Protein AF-A0A316D9F1-F1 (afdb_monomer_lite)

pLDDT: mean 82.62, std 16.18, range [33.25, 96.62]

Organism: NCBI:txid378543

Structure (mmCIF, N/CA/C/O backbone):
data_AF-A0A316D9F1-F1
#
_entry.id   AF-A0A316D9F1-F1
#
loop_
_atom_site.group_PDB
_atom_site.id
_atom_site.type_symbol
_atom_site.label_atom_id
_atom_site.label_alt_id
_atom_site.label_comp_id
_atom_site.label_asym_id
_atom_site.label_entity_id
_atom_site.label_seq_id
_atom_site.pdbx_PDB_ins_code
_atom_site.Cartn_x
_atom_site.Cartn_y
_atom_site.Cartn_z
_atom_site.occupancy
_atom_site.B_iso_or_equiv
_atom_site.auth_seq_id
_atom_site.auth_comp_id
_atom_site.auth_asym_id
_atom_site.auth_atom_id
_atom_site.pdbx_PDB_model_num
ATOM 1 N N . MET A 1 1 ? -30.363 26.314 2.195 1.00 33.25 1 MET A N 1
ATOM 2 C CA . MET A 1 1 ? -31.167 25.777 1.078 1.00 33.25 1 MET A CA 1
ATOM 3 C C . MET A 1 1 ? -31.564 24.359 1.455 1.00 33.25 1 MET A C 1
ATOM 5 O O . MET A 1 1 ? -30.680 23.530 1.628 1.00 33.25 1 MET A O 1
ATOM 9 N N . SER A 1 2 ? -32.847 24.135 1.746 1.00 38.06 2 SER A N 1
ATOM 10 C CA . SER A 1 2 ? -33.376 22.864 2.254 1.00 38.06 2 SER A CA 1
ATOM 11 C C . SER A 1 2 ? -33.454 21.827 1.139 1.00 38.06 2 SER A C 1
ATOM 13 O O . SER A 1 2 ? -34.048 22.093 0.094 1.00 38.06 2 SER A O 1
ATOM 15 N N . ALA A 1 3 ? -32.879 20.648 1.371 1.00 39.47 3 ALA A N 1
ATOM 16 C CA . ALA A 1 3 ? -33.105 19.485 0.527 1.00 39.47 3 ALA A CA 1
ATOM 17 C C . ALA A 1 3 ? -34.601 19.133 0.536 1.00 39.47 3 ALA A C 1
ATOM 19 O O . ALA A 1 3 ? -35.246 19.156 1.584 1.00 39.47 3 ALA A O 1
ATOM 20 N N . HIS A 1 4 ? -35.143 18.859 -0.647 1.00 42.28 4 HIS A N 1
ATOM 21 C CA . HIS A 1 4 ? -36.538 18.514 -0.883 1.00 42.28 4 HIS A CA 1
ATOM 22 C C . HIS A 1 4 ? -37.028 17.410 0.066 1.00 42.28 4 HIS A C 1
ATOM 24 O O . HIS A 1 4 ? -36.540 16.281 0.023 1.00 42.28 4 HIS A O 1
ATOM 30 N N . HIS A 1 5 ? -38.024 17.732 0.894 1.00 47.47 5 HIS A N 1
ATOM 31 C CA . HIS A 1 5 ? -38.844 16.732 1.565 1.00 47.47 5 HIS A CA 1
ATOM 32 C C . HIS A 1 5 ? -39.641 15.975 0.497 1.00 47.47 5 HIS A C 1
ATOM 34 O O . HIS A 1 5 ? -40.397 16.578 -0.266 1.00 47.47 5 HIS A O 1
ATOM 40 N N . ALA A 1 6 ? -39.430 14.662 0.401 1.00 45.97 6 ALA A N 1
ATOM 41 C CA . ALA A 1 6 ? -40.270 13.799 -0.419 1.00 45.97 6 ALA A CA 1
ATOM 42 C C . ALA A 1 6 ? -41.701 13.776 0.165 1.00 45.97 6 ALA A C 1
ATOM 44 O O . ALA A 1 6 ? -41.839 13.772 1.387 1.00 45.97 6 ALA A O 1
ATOM 45 N N . PRO A 1 7 ? -42.752 13.785 -0.672 1.00 45.56 7 PRO A N 1
ATOM 46 C CA . PRO A 1 7 ? -44.135 13.926 -0.219 1.00 45.56 7 PRO A CA 1
ATOM 47 C C . PRO A 1 7 ? -44.663 12.700 0.555 1.00 45.56 7 PRO A C 1
ATOM 49 O O . PRO A 1 7 ? -44.390 11.554 0.195 1.00 45.56 7 PRO A O 1
ATOM 52 N N . ASP A 1 8 ? -45.480 12.976 1.578 1.00 51.38 8 ASP A N 1
ATOM 53 C CA . ASP A 1 8 ? -45.931 12.089 2.675 1.00 51.38 8 ASP A CA 1
ATOM 54 C C . ASP A 1 8 ? -46.753 10.840 2.285 1.00 51.38 8 ASP A C 1
ATOM 56 O O . ASP A 1 8 ? -47.161 10.063 3.147 1.00 51.38 8 ASP A O 1
ATOM 60 N N . TRP A 1 9 ? -47.029 10.617 1.000 1.00 54.62 9 TRP A N 1
ATOM 61 C CA . TRP A 1 9 ? -47.799 9.456 0.528 1.00 54.62 9 TRP A CA 1
ATOM 62 C C . TRP A 1 9 ? -46.917 8.274 0.113 1.00 54.62 9 TRP A C 1
ATOM 64 O O . TRP A 1 9 ? -47.434 7.193 -0.179 1.00 54.62 9 TRP A O 1
ATOM 74 N N . VAL A 1 10 ? -45.592 8.445 0.099 1.00 46.75 10 VAL A N 1
ATOM 75 C CA . VAL A 1 10 ? -44.669 7.318 -0.052 1.00 46.75 10 VAL A CA 1
ATOM 76 C C . VAL A 1 10 ? -44.638 6.580 1.286 1.00 46.75 10 VAL A C 1
ATOM 78 O O . VAL A 1 10 ? -44.237 7.182 2.281 1.00 46.75 10 VAL A O 1
ATOM 81 N N . PRO A 1 11 ? -45.043 5.297 1.357 1.00 42.25 11 PRO A N 1
ATOM 82 C CA . PRO A 1 11 ? -45.054 4.579 2.618 1.00 42.25 11 PRO A CA 1
ATOM 83 C C . PRO A 1 11 ? -43.640 4.579 3.194 1.00 42.25 11 PRO A C 1
ATOM 85 O O . PRO A 1 11 ? -42.739 3.929 2.657 1.00 42.25 11 PRO A O 1
ATOM 88 N N . HIS A 1 12 ? -43.445 5.313 4.290 1.00 45.12 12 HIS A N 1
ATOM 89 C CA . HIS A 1 12 ? -42.250 5.225 5.110 1.00 45.12 12 HIS A CA 1
ATOM 90 C C . HIS A 1 12 ? -42.219 3.823 5.718 1.00 45.12 12 HIS A C 1
ATOM 92 O O . HIS A 1 12 ? -42.708 3.586 6.822 1.00 45.12 12 HIS A O 1
ATOM 98 N N . ARG A 1 13 ? -41.680 2.850 4.977 1.00 44.75 13 ARG A N 1
ATOM 99 C CA . ARG A 1 13 ? -41.360 1.543 5.543 1.00 44.75 13 ARG A CA 1
ATOM 100 C C . ARG A 1 13 ? -40.343 1.798 6.649 1.00 44.75 13 ARG A C 1
ATOM 102 O O . ARG A 1 13 ? -39.248 2.302 6.389 1.00 44.75 13 ARG A O 1
ATOM 109 N N . SER A 1 14 ? -40.683 1.425 7.876 1.00 40.34 14 SER A N 1
ATOM 110 C CA . SER A 1 14 ? -39.722 1.241 8.960 1.00 40.34 14 SER A CA 1
ATOM 111 C C . SER A 1 14 ? -38.718 0.164 8.524 1.00 40.34 14 SER A C 1
ATOM 113 O O . SER A 1 14 ? -38.937 -1.032 8.683 1.00 40.34 14 SER A O 1
ATOM 115 N N . GLY A 1 15 ? -37.655 0.596 7.841 1.00 46.59 15 GLY A N 1
ATOM 116 C CA . GLY A 1 15 ? -36.699 -0.281 7.157 1.00 46.59 15 GLY A CA 1
ATOM 117 C C . GLY A 1 15 ? -36.272 0.159 5.749 1.00 46.59 15 GLY A C 1
ATOM 118 O O . GLY A 1 15 ? -35.328 -0.422 5.226 1.00 46.59 15 GLY A O 1
ATOM 119 N N . THR A 1 16 ? -36.881 1.185 5.140 1.00 39.97 16 THR A N 1
ATOM 120 C CA . THR A 1 16 ? -36.356 1.837 3.913 1.00 39.97 16 THR A CA 1
ATOM 121 C C . THR A 1 16 ? -35.579 3.110 4.224 1.00 39.97 16 THR A C 1
ATOM 123 O O . THR A 1 16 ? -35.500 4.015 3.396 1.00 39.97 16 THR A O 1
ATOM 126 N N . GLY A 1 17 ? -35.007 3.196 5.427 1.00 39.72 17 GLY A N 1
ATOM 127 C CA . GLY A 1 17 ? -33.936 4.149 5.669 1.00 39.72 17 GLY A CA 1
ATOM 128 C C . GLY A 1 17 ? -32.851 3.871 4.642 1.00 39.72 17 GLY A C 1
ATOM 129 O O . GLY A 1 17 ? -32.514 2.706 4.428 1.00 39.72 17 GLY A O 1
ATOM 130 N N . ILE A 1 18 ? -32.361 4.919 3.981 1.00 45.31 18 ILE A N 1
ATOM 131 C CA . ILE A 1 18 ? -31.089 4.894 3.261 1.00 45.31 18 ILE A CA 1
ATOM 132 C C . ILE A 1 18 ? -30.145 4.096 4.158 1.00 45.31 18 ILE A C 1
ATOM 134 O O . ILE A 1 18 ? -29.814 4.552 5.256 1.00 45.31 18 ILE A O 1
ATOM 138 N N . LYS A 1 19 ? -29.838 2.846 3.780 1.00 48.22 19 LYS A N 1
ATOM 139 C CA . LYS A 1 19 ? -28.836 2.085 4.510 1.00 48.22 19 LYS A CA 1
ATOM 140 C C . LYS A 1 19 ? -27.608 2.965 4.447 1.00 48.22 19 LYS A C 1
ATOM 142 O O . LYS A 1 19 ? -27.274 3.487 3.387 1.00 48.22 19 LYS A O 1
ATOM 147 N N . ASP A 1 20 ? -27.037 3.219 5.608 1.00 52.47 20 ASP A N 1
ATOM 148 C CA . ASP A 1 20 ? -25.819 3.989 5.774 1.00 52.47 20 ASP A CA 1
ATOM 149 C C . ASP A 1 20 ? -24.685 3.180 5.118 1.00 52.47 20 ASP A C 1
ATOM 151 O O . ASP A 1 20 ? -23.945 2.438 5.763 1.00 52.47 20 ASP A O 1
ATOM 155 N N . ASP A 1 21 ? -24.665 3.202 3.784 1.00 70.19 21 ASP A N 1
ATOM 156 C CA . ASP A 1 21 ? -24.002 2.242 2.901 1.00 70.19 21 ASP A CA 1
ATOM 157 C C . ASP A 1 21 ? -22.553 2.674 2.652 1.00 70.19 21 ASP A C 1
ATOM 159 O O . ASP A 1 21 ? -21.988 2.479 1.578 1.00 70.19 21 ASP A O 1
ATOM 163 N N . GLY A 1 22 ? -21.911 3.249 3.674 1.00 72.69 22 GLY A N 1
ATOM 164 C CA . GLY A 1 22 ? -20.500 3.631 3.626 1.00 72.69 22 GLY A CA 1
ATOM 165 C C . GLY A 1 22 ? -19.606 2.457 3.218 1.00 72.69 22 GLY A C 1
ATOM 166 O O . GLY A 1 22 ? -18.671 2.642 2.450 1.00 72.69 22 GLY A O 1
ATOM 167 N N . ILE A 1 23 ? -19.958 1.233 3.631 1.00 82.31 23 ILE A N 1
ATOM 168 C CA . ILE A 1 23 ? -19.273 0.005 3.203 1.00 82.31 23 ILE A CA 1
ATOM 169 C C . ILE A 1 23 ? -19.448 -0.228 1.694 1.00 82.31 23 ILE A C 1
ATOM 171 O O . ILE A 1 23 ? -18.465 -0.497 1.011 1.00 82.31 23 ILE A O 1
ATOM 175 N N . LEU A 1 24 ? -20.664 -0.100 1.150 1.00 83.50 24 LEU A N 1
ATOM 176 C CA . LEU A 1 24 ? -20.910 -0.249 -0.290 1.00 83.50 24 LEU A CA 1
ATOM 177 C C . LEU A 1 24 ? -20.152 0.816 -1.092 1.00 83.50 24 LEU A C 1
ATOM 179 O O . LEU A 1 24 ? -19.529 0.489 -2.099 1.00 83.50 24 LEU A O 1
ATOM 183 N N . ALA A 1 25 ? -20.149 2.066 -0.622 1.00 86.56 25 ALA A N 1
ATOM 184 C CA . ALA A 1 25 ? -19.374 3.143 -1.230 1.00 86.56 25 ALA A CA 1
ATOM 185 C C . ALA A 1 25 ? -17.868 2.834 -1.222 1.00 86.56 25 ALA A C 1
ATOM 187 O O . ALA A 1 25 ? -17.201 3.042 -2.236 1.00 86.56 25 ALA A O 1
ATOM 188 N N . THR A 1 26 ? -17.338 2.272 -0.127 1.00 89.06 26 THR A N 1
ATOM 189 C CA . THR A 1 26 ? -15.954 1.779 -0.074 1.00 89.06 26 THR A CA 1
ATOM 190 C C . THR A 1 26 ? -15.711 0.712 -1.139 1.00 89.06 26 THR A C 1
ATOM 192 O O . THR A 1 26 ? -14.778 0.858 -1.920 1.00 89.06 26 THR A O 1
ATOM 195 N N . TRP A 1 27 ? -16.559 -0.314 -1.244 1.00 88.81 27 TRP A N 1
ATOM 196 C CA . TRP A 1 27 ? -16.401 -1.371 -2.254 1.00 88.81 27 TRP A CA 1
ATOM 197 C C . TRP A 1 27 ? -16.448 -0.844 -3.691 1.00 88.81 27 TRP A C 1
ATOM 199 O O . TRP A 1 27 ? -15.608 -1.224 -4.506 1.00 88.81 27 TRP A O 1
ATOM 209 N N . LEU A 1 28 ? -17.386 0.054 -4.002 1.00 91.44 28 LEU A N 1
ATOM 210 C CA . LEU A 1 28 ? -17.473 0.688 -5.320 1.00 91.44 28 LEU A CA 1
ATOM 211 C C . LEU A 1 28 ? -16.237 1.547 -5.617 1.00 91.44 28 LEU A C 1
ATOM 213 O O . LEU A 1 28 ? -15.719 1.513 -6.734 1.00 91.44 28 LEU A O 1
ATOM 217 N N . GLY A 1 29 ? -15.726 2.264 -4.613 1.00 91.75 29 GLY A N 1
ATOM 218 C CA . GLY A 1 29 ? -14.476 3.014 -4.714 1.00 91.75 29 GLY A CA 1
ATOM 219 C C . GLY A 1 29 ? -13.273 2.111 -4.997 1.00 91.75 29 GLY A C 1
ATOM 220 O O . GLY A 1 29 ? -12.502 2.396 -5.911 1.00 91.75 29 GLY A O 1
ATOM 221 N N . LEU A 1 30 ? -13.147 0.990 -4.278 1.00 93.88 30 LEU A N 1
ATOM 222 C CA . LEU A 1 30 ? -12.084 0.002 -4.495 1.00 93.88 30 LEU A CA 1
ATOM 223 C C . LEU A 1 30 ? -12.157 -0.610 -5.899 1.00 93.88 30 LEU A C 1
ATOM 225 O O . LEU A 1 30 ? -11.136 -0.711 -6.575 1.00 93.88 30 LEU A O 1
ATOM 229 N N . LEU A 1 31 ? -13.360 -0.943 -6.373 1.00 94.06 31 LEU A N 1
ATOM 230 C CA . LEU A 1 31 ? -13.578 -1.473 -7.719 1.00 94.06 31 LEU A CA 1
ATOM 231 C C . LEU A 1 31 ? -13.189 -0.454 -8.798 1.00 94.06 31 LEU A C 1
ATOM 233 O O . LEU A 1 31 ? -12.463 -0.792 -9.732 1.00 94.06 31 LEU A O 1
ATOM 237 N N . SER A 1 32 ? -13.593 0.810 -8.646 1.00 94.94 32 SER A N 1
ATOM 238 C CA . SER A 1 32 ? -13.158 1.888 -9.542 1.00 94.94 32 SER A CA 1
ATOM 239 C C . SER A 1 32 ? -11.637 2.060 -9.521 1.00 94.94 32 SER A C 1
ATOM 241 O O . SER A 1 32 ? -11.014 2.246 -10.569 1.00 94.94 32 SER A O 1
ATOM 243 N N . PHE A 1 33 ? -11.026 1.976 -8.338 1.00 93.69 33 PHE A N 1
ATOM 244 C CA . PHE A 1 33 ? -9.579 2.055 -8.192 1.00 93.69 33 PHE A CA 1
ATOM 245 C C . PHE A 1 33 ? -8.878 0.876 -8.874 1.00 93.69 33 PHE A C 1
ATOM 247 O O . PHE A 1 33 ? -7.814 1.076 -9.448 1.00 93.69 33 PHE A O 1
ATOM 254 N N . THR A 1 34 ? -9.465 -0.325 -8.892 1.00 94.06 34 THR A N 1
ATOM 255 C CA . THR A 1 34 ? -8.904 -1.484 -9.612 1.00 94.06 34 THR A CA 1
ATOM 256 C C . THR A 1 34 ? -8.774 -1.208 -11.107 1.00 94.06 34 THR A C 1
ATOM 258 O O . THR A 1 34 ? -7.718 -1.468 -11.679 1.00 94.06 34 THR A O 1
ATOM 261 N N . PHE A 1 35 ? -9.803 -0.639 -11.743 1.00 94.50 35 PHE A N 1
ATOM 262 C CA . PHE A 1 35 ? -9.747 -0.289 -13.170 1.00 94.50 35 PHE A CA 1
ATOM 263 C C . PHE A 1 35 ? -8.726 0.817 -13.452 1.00 94.50 35 PHE A C 1
ATOM 265 O O . PHE A 1 35 ? -7.944 0.728 -14.404 1.00 94.50 35 PHE A O 1
ATOM 272 N N . PHE A 1 36 ? -8.692 1.836 -12.594 1.00 93.75 36 PHE A N 1
ATOM 273 C CA . PHE A 1 36 ? -7.720 2.919 -12.704 1.00 93.75 36 PHE A CA 1
ATOM 274 C C . PHE A 1 36 ? -6.279 2.408 -12.551 1.00 93.75 36 PHE A C 1
ATOM 276 O O . PHE A 1 36 ? -5.432 2.655 -13.408 1.00 93.75 36 PHE A O 1
ATOM 283 N N . TYR A 1 37 ? -6.018 1.610 -11.516 1.00 93.31 37 TYR A N 1
ATOM 284 C CA . TYR A 1 37 ? -4.730 0.966 -11.268 1.00 93.31 37 TYR A CA 1
ATOM 285 C C . TYR A 1 37 ? -4.330 0.024 -12.413 1.00 93.31 37 TYR A C 1
ATOM 287 O O . TYR A 1 37 ? -3.192 0.053 -12.887 1.00 93.31 37 TYR A O 1
ATOM 295 N N . GLY A 1 38 ? -5.288 -0.761 -12.915 1.00 91.50 38 GLY A N 1
ATOM 296 C CA . GLY A 1 38 ? -5.107 -1.682 -14.035 1.00 91.50 38 GLY A CA 1
ATOM 297 C C . GLY A 1 38 ? -4.611 -1.001 -15.311 1.00 91.50 38 GLY A C 1
ATOM 298 O O . GLY A 1 38 ? -3.841 -1.600 -16.058 1.00 91.50 38 GLY A O 1
ATOM 299 N N . THR A 1 39 ? -4.966 0.269 -15.530 1.00 92.62 39 THR A N 1
ATOM 300 C CA . THR A 1 39 ? -4.498 1.049 -16.688 1.00 92.62 39 THR A CA 1
ATOM 301 C C . THR A 1 39 ? -2.983 1.265 -16.641 1.00 92.62 39 THR A C 1
ATOM 303 O O . THR A 1 39 ? -2.285 1.019 -17.625 1.00 92.62 39 THR A O 1
ATOM 306 N N . PHE A 1 40 ? -2.449 1.660 -15.483 1.00 91.94 40 PHE A N 1
ATOM 307 C CA . PHE A 1 40 ? -1.005 1.849 -15.304 1.00 91.94 40 PHE A CA 1
ATOM 308 C C . PHE A 1 40 ? -0.248 0.525 -15.298 1.00 91.94 40 PHE A C 1
ATOM 310 O O . PHE A 1 40 ? 0.874 0.449 -15.797 1.00 91.94 40 PHE A O 1
ATOM 317 N N . LEU A 1 41 ? -0.874 -0.529 -14.776 1.00 90.25 41 LEU A N 1
ATOM 318 C CA . LEU A 1 41 ? -0.300 -1.867 -14.786 1.00 90.25 41 LEU A CA 1
ATOM 319 C C . LEU A 1 41 ? -0.153 -2.382 -16.221 1.00 90.25 41 LEU A C 1
ATOM 321 O O . LEU A 1 41 ? 0.927 -2.826 -16.607 1.00 90.25 41 LEU A O 1
ATOM 325 N N . ALA A 1 42 ? -1.203 -2.255 -17.035 1.00 87.38 42 ALA A N 1
ATOM 326 C CA . ALA A 1 42 ? -1.160 -2.617 -18.447 1.00 87.38 42 ALA A CA 1
ATOM 327 C C . ALA A 1 42 ? -0.113 -1.791 -19.212 1.00 87.38 42 ALA A C 1
ATOM 329 O O . ALA A 1 42 ? 0.653 -2.352 -19.994 1.00 87.38 42 ALA A O 1
ATOM 330 N N . ALA A 1 43 ? -0.022 -0.484 -18.942 1.00 87.88 43 ALA A N 1
ATOM 331 C CA . ALA A 1 43 ? 0.993 0.381 -19.541 1.00 87.88 43 ALA A CA 1
ATOM 332 C C . ALA A 1 43 ? 2.427 -0.042 -19.167 1.00 87.88 43 ALA A C 1
ATOM 334 O O . ALA A 1 43 ? 3.287 -0.100 -20.045 1.00 87.88 43 ALA A O 1
ATOM 335 N N . ASN A 1 44 ? 2.686 -0.394 -17.899 1.00 88.12 44 ASN A N 1
ATOM 336 C CA . ASN A 1 44 ? 3.988 -0.904 -17.449 1.00 88.12 44 ASN A CA 1
ATOM 337 C C . ASN A 1 44 ? 4.396 -2.155 -18.238 1.00 88.12 44 ASN A C 1
ATOM 339 O O . ASN A 1 44 ? 5.481 -2.189 -18.826 1.00 88.12 44 ASN A O 1
ATOM 343 N N . VAL A 1 45 ? 3.507 -3.153 -18.277 1.00 84.50 45 VAL A N 1
ATOM 344 C CA . VAL A 1 45 ? 3.749 -4.421 -18.975 1.00 84.50 45 VAL A CA 1
ATOM 345 C C . VAL A 1 45 ? 3.960 -4.181 -20.468 1.00 84.50 45 VAL A C 1
ATOM 347 O O . VAL A 1 45 ? 4.908 -4.707 -21.047 1.00 84.50 45 VAL A O 1
ATOM 350 N N . TYR A 1 46 ? 3.122 -3.352 -21.093 1.00 84.44 46 TYR A N 1
ATOM 351 C CA . TYR A 1 46 ? 3.225 -3.047 -22.517 1.00 84.44 46 TYR A CA 1
ATOM 352 C C . TYR A 1 46 ? 4.559 -2.379 -22.867 1.00 84.44 46 TYR A C 1
ATOM 354 O O . TYR A 1 46 ? 5.258 -2.848 -23.763 1.00 84.44 46 TYR A O 1
ATOM 362 N N . LEU A 1 47 ? 4.959 -1.327 -22.145 1.00 83.94 47 LEU A N 1
ATOM 363 C CA . LEU A 1 47 ? 6.197 -0.593 -22.429 1.00 83.94 47 LEU A CA 1
ATOM 364 C C . LEU A 1 47 ? 7.438 -1.476 -22.266 1.00 83.94 47 LEU A C 1
ATOM 366 O O . LEU A 1 47 ? 8.313 -1.486 -23.135 1.00 83.94 47 LEU A O 1
ATOM 370 N N . ARG A 1 48 ? 7.494 -2.262 -21.186 1.00 81.56 48 ARG A N 1
ATOM 371 C CA . ARG A 1 48 ? 8.606 -3.187 -20.922 1.00 81.56 48 ARG A CA 1
ATOM 372 C C . ARG A 1 48 ? 8.634 -4.373 -21.887 1.00 81.56 48 ARG A C 1
ATOM 374 O O . ARG A 1 48 ? 9.709 -4.904 -22.140 1.00 81.56 48 ARG A O 1
ATOM 381 N N . GLY A 1 49 ? 7.483 -4.779 -22.423 1.00 78.00 49 GLY A N 1
ATOM 382 C CA . GLY A 1 49 ? 7.386 -5.837 -23.429 1.00 78.00 49 GLY A CA 1
ATOM 383 C C . GLY A 1 49 ? 7.741 -5.350 -24.831 1.00 78.00 49 GLY A C 1
ATOM 384 O O . GLY A 1 49 ? 8.385 -6.073 -25.583 1.00 78.00 49 GLY A O 1
ATOM 385 N N . TRP A 1 50 ? 7.365 -4.115 -25.168 1.00 80.44 50 TRP A N 1
ATOM 386 C CA . TRP A 1 50 ? 7.612 -3.516 -26.478 1.00 80.44 50 TRP A CA 1
ATOM 387 C C . TRP A 1 50 ? 9.073 -3.099 -26.682 1.00 80.44 50 TRP A C 1
ATOM 389 O O . TRP A 1 50 ? 9.620 -3.302 -27.765 1.00 80.44 50 TRP A O 1
ATOM 399 N N . ALA A 1 51 ? 9.717 -2.528 -25.658 1.00 79.88 51 ALA A N 1
ATOM 400 C CA . ALA A 1 51 ? 11.107 -2.073 -25.734 1.00 79.88 51 ALA A CA 1
ATOM 401 C C . ALA A 1 51 ? 11.894 -2.426 -24.454 1.00 79.88 51 ALA A C 1
ATOM 403 O O . ALA A 1 51 ? 12.227 -1.533 -23.664 1.00 79.88 51 ALA A O 1
ATOM 404 N N . PRO A 1 52 ? 12.219 -3.715 -24.238 1.00 77.94 52 PRO A N 1
ATOM 405 C CA . PRO A 1 52 ? 12.867 -4.184 -23.013 1.00 77.94 52 PRO A CA 1
ATOM 406 C C . PRO A 1 52 ? 14.216 -3.504 -22.753 1.00 77.94 52 PRO A C 1
ATOM 408 O O . PRO A 1 52 ? 14.501 -3.161 -21.610 1.00 77.94 52 PRO A O 1
ATOM 411 N N . ASP A 1 53 ? 15.000 -3.208 -23.794 1.00 80.19 53 ASP A N 1
ATOM 412 C CA . ASP A 1 53 ? 16.306 -2.544 -23.653 1.00 80.19 53 ASP A CA 1
ATOM 413 C C . ASP A 1 53 ? 16.197 -1.090 -23.169 1.00 80.19 53 ASP A C 1
ATOM 415 O O . ASP A 1 53 ? 17.117 -0.570 -22.542 1.00 80.19 53 ASP A O 1
ATOM 419 N N . LYS A 1 54 ? 15.064 -0.425 -23.436 1.00 80.12 54 LYS A N 1
ATOM 420 C CA . LYS A 1 54 ? 14.815 0.968 -23.026 1.00 80.12 54 LYS A CA 1
ATOM 421 C C . LYS A 1 54 ? 14.158 1.078 -21.655 1.00 80.12 54 LYS A C 1
ATOM 423 O O . LYS A 1 54 ? 14.345 2.082 -20.978 1.00 80.12 54 LYS A O 1
ATOM 428 N N . PHE A 1 55 ? 13.369 0.077 -21.265 1.00 80.00 55 PHE A N 1
ATOM 429 C CA . PHE A 1 55 ? 12.562 0.095 -20.040 1.00 80.00 55 PHE A CA 1
ATOM 430 C C . PHE A 1 55 ? 13.025 -0.919 -18.986 1.00 80.00 55 PHE A C 1
ATOM 432 O O . PHE A 1 55 ? 12.292 -1.218 -18.039 1.00 80.00 55 PHE A O 1
ATOM 439 N N . LYS A 1 56 ? 14.247 -1.441 -19.121 1.00 77.94 56 LYS A N 1
ATOM 440 C CA . LYS A 1 56 ? 14.901 -2.216 -18.068 1.00 77.94 56 LYS A CA 1
ATOM 441 C C . LYS A 1 56 ? 15.255 -1.286 -16.909 1.00 77.94 56 LYS A C 1
ATOM 443 O O . LYS A 1 56 ? 15.943 -0.287 -17.094 1.00 77.94 56 LYS A O 1
ATOM 448 N N . VAL A 1 57 ? 14.782 -1.631 -15.718 1.00 79.62 57 VAL A N 1
ATOM 449 C CA . VAL A 1 57 ? 15.102 -0.918 -14.480 1.00 79.62 57 VAL A CA 1
ATOM 450 C C . VAL A 1 57 ? 16.037 -1.798 -13.669 1.00 79.62 57 VAL A C 1
ATOM 452 O O . VAL A 1 57 ? 15.716 -2.955 -13.406 1.00 79.62 57 VAL A O 1
ATOM 455 N N . ASP A 1 58 ? 17.197 -1.256 -13.312 1.00 81.44 58 ASP A N 1
ATOM 456 C CA . ASP A 1 58 ? 18.143 -1.893 -12.403 1.00 81.44 58 ASP A CA 1
ATOM 457 C C . ASP A 1 58 ? 18.190 -1.082 -11.108 1.00 81.44 58 ASP A C 1
ATOM 459 O O . ASP A 1 58 ? 18.578 0.086 -11.102 1.00 81.44 58 ASP A O 1
ATOM 463 N N . PHE A 1 59 ? 17.752 -1.703 -10.017 1.00 79.62 59 PHE A N 1
ATOM 464 C CA . PHE A 1 59 ? 17.750 -1.093 -8.692 1.00 79.62 59 PHE A CA 1
ATOM 465 C C . PHE A 1 59 ? 19.128 -1.157 -8.005 1.00 79.62 59 PHE A C 1
ATOM 467 O O . PHE A 1 59 ? 19.279 -0.630 -6.901 1.00 79.62 59 PHE A O 1
ATOM 474 N N . GLY A 1 60 ? 20.137 -1.783 -8.625 1.00 84.31 60 GLY A N 1
ATOM 475 C CA . GLY A 1 60 ? 21.518 -1.822 -8.149 1.00 84.31 60 GLY A CA 1
ATOM 476 C C . GLY A 1 60 ? 21.632 -2.259 -6.685 1.00 84.31 60 GLY A C 1
ATOM 477 O O . GLY A 1 60 ? 21.099 -3.289 -6.278 1.00 84.31 60 GLY A O 1
ATOM 478 N N . ALA A 1 61 ? 22.293 -1.439 -5.861 1.00 82.19 61 ALA A N 1
ATOM 479 C CA . ALA A 1 61 ? 22.454 -1.694 -4.424 1.00 82.19 61 ALA A CA 1
ATOM 480 C C . ALA A 1 61 ? 21.121 -1.771 -3.646 1.00 82.19 61 ALA A C 1
ATOM 482 O O . ALA A 1 61 ? 21.073 -2.363 -2.569 1.00 82.19 61 ALA A O 1
ATOM 483 N N . ASN A 1 62 ? 20.036 -1.216 -4.195 1.00 85.38 62 ASN A N 1
ATOM 484 C CA . ASN A 1 62 ? 18.697 -1.228 -3.606 1.00 85.38 62 ASN A CA 1
ATOM 485 C C . ASN A 1 62 ? 17.781 -2.294 -4.230 1.00 85.38 62 ASN A C 1
ATOM 487 O O . ASN A 1 62 ? 16.564 -2.204 -4.084 1.00 85.38 62 ASN A O 1
ATOM 491 N N . ALA A 1 63 ? 18.328 -3.326 -4.883 1.00 82.56 63 ALA A N 1
ATOM 492 C CA . ALA A 1 63 ? 17.540 -4.406 -5.491 1.00 82.56 63 ALA A CA 1
ATOM 493 C C . ALA A 1 63 ? 16.577 -5.111 -4.516 1.00 82.56 63 ALA A C 1
ATOM 495 O O . ALA A 1 63 ? 15.531 -5.604 -4.923 1.00 82.56 63 ALA A O 1
ATOM 496 N N . ASN A 1 64 ? 16.891 -5.115 -3.218 1.00 86.50 64 ASN A N 1
ATOM 497 C CA . ASN A 1 64 ? 16.035 -5.714 -2.192 1.00 86.50 64 ASN A CA 1
ATOM 498 C C . ASN A 1 64 ? 14.933 -4.774 -1.678 1.00 86.50 64 ASN A C 1
ATOM 500 O O . ASN A 1 64 ? 14.057 -5.230 -0.943 1.00 86.50 64 ASN A O 1
ATOM 504 N N . LEU A 1 65 ? 14.963 -3.481 -2.022 1.00 88.00 65 LEU A N 1
ATOM 505 C CA . LEU A 1 65 ? 14.038 -2.477 -1.488 1.00 88.00 65 LEU A CA 1
ATOM 506 C C . LEU A 1 65 ? 12.564 -2.770 -1.831 1.00 88.00 65 LEU A C 1
ATOM 508 O O . LEU A 1 65 ? 11.747 -2.692 -0.908 1.00 88.00 65 LEU A O 1
ATOM 512 N N . PRO A 1 66 ? 12.189 -3.164 -3.070 1.00 88.69 66 PRO A N 1
ATOM 513 C CA . PRO A 1 66 ? 10.808 -3.547 -3.377 1.00 88.69 66 PRO A CA 1
ATOM 514 C C . PRO A 1 66 ? 10.328 -4.730 -2.523 1.00 88.69 66 PRO A C 1
ATOM 516 O O . PRO A 1 66 ? 9.265 -4.667 -1.905 1.00 88.69 66 PRO A O 1
ATOM 519 N N . SER A 1 67 ? 11.157 -5.770 -2.393 1.00 87.94 67 SER A N 1
ATOM 520 C CA . SER A 1 67 ? 10.862 -6.958 -1.581 1.00 87.94 67 SER A CA 1
ATOM 521 C C . SER A 1 67 ? 10.723 -6.630 -0.093 1.00 87.94 67 SER A C 1
ATOM 523 O O . SER A 1 67 ? 9.798 -7.109 0.558 1.00 87.94 67 SER A O 1
ATOM 525 N N . LEU A 1 68 ? 11.600 -5.782 0.453 1.00 90.88 68 LEU A N 1
ATOM 526 C CA . LEU A 1 68 ? 11.526 -5.313 1.843 1.00 90.88 68 LEU A CA 1
ATOM 527 C C . LEU A 1 68 ? 10.241 -4.519 2.103 1.00 90.88 68 LEU A C 1
ATOM 529 O O . LEU A 1 68 ? 9.559 -4.741 3.105 1.00 90.88 68 LEU A O 1
ATOM 533 N N . THR A 1 69 ? 9.897 -3.628 1.174 1.00 93.06 69 THR A N 1
ATOM 534 C CA . THR A 1 69 ? 8.672 -2.820 1.224 1.00 93.06 69 THR A CA 1
ATOM 535 C C . THR A 1 69 ? 7.435 -3.718 1.213 1.00 93.06 69 THR A C 1
ATOM 537 O O . THR A 1 69 ? 6.526 -3.543 2.027 1.00 93.06 69 THR A O 1
ATOM 540 N N . PHE A 1 70 ? 7.435 -4.750 0.368 1.00 92.25 70 PHE A N 1
ATOM 541 C CA . PHE A 1 70 ? 6.363 -5.737 0.307 1.00 92.25 70 PHE A CA 1
ATOM 542 C C . PHE A 1 70 ? 6.263 -6.608 1.569 1.00 92.25 70 PHE A C 1
ATOM 544 O O . PHE A 1 70 ? 5.163 -6.822 2.076 1.00 92.25 70 PHE A O 1
ATOM 551 N N . ILE A 1 71 ? 7.384 -7.071 2.131 1.00 93.31 71 ILE A N 1
ATOM 552 C CA . ILE A 1 71 ? 7.383 -7.813 3.404 1.00 93.31 71 ILE A CA 1
ATOM 553 C C . ILE A 1 71 ? 6.772 -6.953 4.517 1.00 93.31 71 ILE A C 1
ATOM 555 O O . ILE A 1 71 ? 5.958 -7.445 5.298 1.00 93.31 71 ILE A O 1
ATOM 559 N N . CYS A 1 72 ? 7.113 -5.663 4.565 1.00 94.69 72 CYS A N 1
ATOM 560 C CA . CYS A 1 72 ? 6.529 -4.730 5.526 1.00 94.69 72 CYS A CA 1
ATOM 561 C C . CYS A 1 72 ? 5.002 -4.617 5.357 1.00 94.69 72 CYS A C 1
ATOM 563 O O . CYS A 1 72 ? 4.269 -4.696 6.346 1.00 94.69 72 CYS A O 1
ATOM 565 N N . LEU A 1 73 ? 4.515 -4.536 4.113 1.00 95.81 73 LEU A N 1
ATOM 566 C CA . LEU A 1 73 ? 3.083 -4.545 3.806 1.00 95.81 73 LEU A CA 1
ATOM 567 C C . LEU A 1 73 ? 2.392 -5.845 4.247 1.00 95.81 73 LEU A C 1
ATOM 569 O O . LEU A 1 73 ? 1.304 -5.792 4.821 1.00 95.81 73 LEU A O 1
ATOM 573 N N . LEU A 1 74 ? 3.013 -7.008 4.027 1.00 94.69 74 LEU A N 1
ATOM 574 C CA . LEU A 1 74 ? 2.464 -8.292 4.478 1.00 94.69 74 LEU A CA 1
ATOM 575 C C . LEU A 1 74 ? 2.351 -8.361 6.001 1.00 94.69 74 LEU A C 1
ATOM 577 O O . LEU A 1 74 ? 1.335 -8.826 6.523 1.00 94.69 74 LEU A O 1
ATOM 581 N N . VAL A 1 75 ? 3.366 -7.874 6.717 1.00 95.19 75 VAL A N 1
ATOM 582 C CA . VAL A 1 75 ? 3.336 -7.791 8.182 1.00 95.19 75 VAL A CA 1
ATOM 583 C C . VAL A 1 75 ? 2.206 -6.865 8.640 1.00 95.19 75 VAL A C 1
ATOM 585 O O . VAL A 1 75 ? 1.429 -7.255 9.513 1.00 95.19 75 VAL A O 1
ATOM 588 N N . ALA A 1 76 ? 2.055 -5.687 8.025 1.00 94.88 76 ALA A N 1
ATOM 589 C CA . ALA A 1 76 ? 0.950 -4.771 8.318 1.00 94.88 76 ALA A CA 1
ATOM 590 C C . ALA A 1 76 ? -0.417 -5.440 8.083 1.00 94.88 76 ALA A C 1
ATOM 592 O O . ALA A 1 76 ? -1.266 -5.451 8.978 1.00 94.88 76 ALA A O 1
ATOM 593 N N . GLY A 1 77 ? -0.599 -6.087 6.929 1.00 94.12 77 GLY A N 1
ATOM 594 C CA . GLY A 1 77 ? -1.815 -6.824 6.586 1.00 94.12 77 GLY A CA 1
ATOM 595 C C . GLY A 1 77 ? -2.149 -7.934 7.582 1.00 94.12 77 GLY A C 1
ATOM 596 O O . GLY A 1 77 ? -3.293 -8.062 8.022 1.00 94.12 77 GLY A O 1
ATOM 597 N N . PHE A 1 78 ? -1.148 -8.705 8.005 1.00 95.88 78 PHE A N 1
ATOM 598 C CA . PHE A 1 78 ? -1.331 -9.774 8.984 1.00 95.88 78 PHE A CA 1
ATOM 599 C C . PHE A 1 78 ? -1.757 -9.246 10.363 1.00 95.88 78 PHE A C 1
ATOM 601 O O . PHE A 1 78 ? -2.685 -9.783 10.973 1.00 95.88 78 PHE A O 1
ATOM 608 N N . ILE A 1 79 ? -1.134 -8.163 10.840 1.00 95.62 79 ILE A N 1
ATOM 609 C CA . ILE A 1 79 ? -1.506 -7.522 12.113 1.00 95.62 79 ILE A CA 1
ATOM 610 C C . ILE A 1 79 ? -2.963 -7.048 12.069 1.00 95.62 79 ILE A C 1
ATOM 612 O O . ILE A 1 79 ? -3.718 -7.246 13.023 1.00 95.62 79 ILE A O 1
ATOM 616 N N . VAL A 1 80 ? -3.376 -6.458 10.951 1.00 93.94 80 VAL A N 1
ATOM 617 C CA . VAL A 1 80 ? -4.732 -5.942 10.756 1.00 93.94 80 VAL A CA 1
ATOM 618 C C . VAL A 1 80 ? -5.763 -7.069 10.685 1.00 93.94 80 VAL A C 1
ATOM 620 O O . VAL A 1 80 ? -6.831 -6.951 11.284 1.00 93.94 80 VAL A O 1
ATOM 623 N N . LEU A 1 81 ? -5.447 -8.201 10.050 1.00 94.50 81 LEU A N 1
ATOM 624 C CA . LEU A 1 81 ? -6.297 -9.400 10.088 1.00 94.50 81 LEU A CA 1
ATOM 625 C C . LEU A 1 81 ? -6.518 -9.900 11.521 1.00 94.50 81 LEU A C 1
ATOM 627 O O . LEU A 1 81 ? -7.652 -10.199 11.914 1.00 94.50 81 LEU A O 1
ATOM 631 N N . ILE A 1 82 ? -5.452 -9.939 12.326 1.00 95.06 82 ILE A N 1
ATOM 632 C CA . ILE A 1 82 ? -5.544 -10.269 13.753 1.00 95.06 82 ILE A CA 1
ATOM 633 C C . ILE A 1 82 ? -6.413 -9.237 14.488 1.00 95.06 82 ILE A C 1
ATOM 635 O O . ILE A 1 82 ? -7.281 -9.620 15.278 1.00 95.06 82 ILE A O 1
ATOM 639 N N . ALA A 1 83 ? -6.237 -7.942 14.207 1.00 93.50 83 ALA A N 1
ATOM 640 C CA . ALA A 1 83 ? -7.053 -6.878 14.786 1.00 93.50 83 ALA A CA 1
ATOM 641 C C . ALA A 1 83 ? -8.543 -7.072 14.454 1.00 93.50 83 ALA A C 1
ATOM 643 O O . ALA A 1 83 ? -9.378 -7.076 15.360 1.00 93.50 83 ALA A O 1
ATOM 644 N N . GLY A 1 84 ? -8.883 -7.333 13.190 1.00 91.62 84 GLY A N 1
ATOM 645 C CA . GLY A 1 84 ? -10.251 -7.629 12.760 1.00 91.62 84 GLY A CA 1
ATOM 646 C C . GLY A 1 84 ? -10.857 -8.833 13.491 1.00 91.62 84 GLY A C 1
ATOM 647 O O . GLY A 1 84 ? -12.017 -8.786 13.908 1.00 91.62 84 GLY A O 1
ATOM 648 N N . SER A 1 85 ? -10.063 -9.881 13.736 1.00 94.06 85 SER A N 1
ATOM 649 C CA . SER A 1 85 ? -10.482 -11.036 14.544 1.00 94.06 85 SER A CA 1
ATOM 650 C C . SER A 1 85 ? -10.776 -10.653 16.001 1.00 94.06 85 SER A C 1
ATOM 652 O O . SER A 1 85 ? -11.823 -11.019 16.544 1.00 94.06 85 SER A O 1
ATOM 654 N N . TYR A 1 86 ? -9.910 -9.860 16.643 1.00 94.31 86 TYR A N 1
ATOM 655 C CA . TYR A 1 86 ? -10.165 -9.366 18.001 1.00 94.31 86 TYR A CA 1
ATOM 656 C C . TYR A 1 86 ? -11.397 -8.468 18.080 1.00 94.31 86 TYR A C 1
ATOM 658 O O . TYR A 1 86 ? -12.167 -8.590 19.034 1.00 94.31 86 TYR A O 1
ATOM 666 N N . PHE A 1 87 ? -11.611 -7.613 17.077 1.00 91.75 87 PHE A N 1
ATOM 667 C CA . PHE A 1 87 ? -12.797 -6.766 16.991 1.00 91.75 87 PHE A CA 1
ATOM 668 C C . PHE A 1 87 ? -14.075 -7.603 16.889 1.00 91.75 87 PHE A C 1
ATOM 670 O O . PHE A 1 87 ? -15.011 -7.390 17.659 1.00 91.75 87 PHE A O 1
ATOM 677 N N . ARG A 1 88 ? -14.090 -8.615 16.011 1.00 90.62 88 ARG A N 1
ATOM 678 C CA . ARG A 1 88 ? -15.227 -9.538 15.854 1.00 90.62 88 ARG A CA 1
ATOM 679 C C . ARG A 1 88 ? -15.547 -10.302 17.142 1.00 90.62 88 ARG A C 1
ATOM 681 O O . ARG A 1 88 ? -16.713 -10.551 17.428 1.00 90.62 88 ARG A O 1
ATOM 688 N N . ASN A 1 89 ? -14.524 -10.647 17.920 1.00 92.19 89 ASN A N 1
ATOM 689 C CA . ASN A 1 89 ? -14.663 -11.359 19.190 1.00 92.19 89 ASN A CA 1
ATOM 690 C C . ASN A 1 89 ? -14.909 -10.427 20.396 1.00 92.19 89 ASN A C 1
ATOM 692 O O . ASN A 1 89 ? -14.813 -10.880 21.536 1.00 92.19 89 ASN A O 1
ATOM 696 N N . ASN A 1 90 ? -15.186 -9.133 20.174 1.00 90.06 90 ASN A N 1
ATOM 697 C CA . ASN A 1 90 ? -15.377 -8.108 21.212 1.00 90.06 90 ASN A CA 1
ATOM 698 C C . ASN A 1 90 ? -14.191 -7.975 22.198 1.00 90.06 90 ASN A C 1
ATOM 700 O O . ASN A 1 90 ? -14.344 -7.517 23.332 1.00 90.06 90 ASN A O 1
ATOM 704 N N . GLN A 1 91 ? -12.976 -8.352 21.784 1.00 91.94 91 GLN A N 1
ATOM 705 C CA . GLN A 1 91 ? -11.759 -8.266 22.601 1.00 91.94 91 GLN A CA 1
ATOM 706 C C . GLN A 1 91 ? -11.099 -6.886 22.447 1.00 91.94 91 GLN A C 1
ATOM 708 O O . GLN A 1 91 ? -9.969 -6.767 21.971 1.00 91.94 91 GLN A O 1
ATOM 713 N N . TYR A 1 92 ? -11.799 -5.826 22.866 1.00 87.25 92 TYR A N 1
ATOM 714 C CA . TYR A 1 92 ? -11.439 -4.428 22.579 1.00 87.25 92 TYR A CA 1
ATOM 715 C C . TYR A 1 92 ? -10.031 -4.009 23.024 1.00 87.25 92 TYR A C 1
ATOM 717 O O . TYR A 1 92 ? -9.358 -3.278 22.304 1.00 87.25 92 TYR A O 1
ATOM 725 N N . LYS A 1 93 ? -9.539 -4.509 24.166 1.00 89.25 93 LYS A N 1
ATOM 726 C CA . LYS A 1 93 ? -8.166 -4.220 24.624 1.00 89.25 93 LYS A CA 1
ATOM 727 C C . LYS A 1 93 ? -7.112 -4.772 23.660 1.00 89.25 93 LYS A C 1
ATOM 729 O O . LYS A 1 93 ? -6.164 -4.077 23.316 1.00 89.25 93 LYS A O 1
ATOM 734 N N . LYS A 1 94 ? -7.289 -6.016 23.197 1.00 93.50 94 LYS A N 1
ATOM 735 C CA . LYS A 1 94 ? -6.369 -6.641 22.235 1.00 93.50 94 LYS A CA 1
ATOM 736 C C . LYS A 1 94 ? -6.488 -6.005 20.856 1.00 93.50 94 LYS A C 1
ATOM 738 O O . LYS A 1 94 ? -5.475 -5.807 20.198 1.00 93.50 94 LYS A O 1
ATOM 743 N N . PHE A 1 95 ? -7.709 -5.648 20.454 1.00 92.31 95 PHE A N 1
ATOM 744 C CA . PHE A 1 95 ? -7.951 -4.875 19.240 1.00 92.31 95 PHE A CA 1
ATOM 745 C C . PHE A 1 95 ? -7.174 -3.557 19.261 1.00 92.31 95 PHE A C 1
ATOM 747 O O . PHE A 1 95 ? -6.429 -3.288 18.329 1.00 92.31 95 PHE A O 1
ATOM 754 N N . GLN A 1 96 ? -7.266 -2.781 20.343 1.00 90.06 96 GLN A N 1
ATOM 755 C CA . GLN A 1 96 ? -6.553 -1.510 20.470 1.00 90.06 96 GLN A CA 1
ATOM 756 C C . GLN A 1 96 ? -5.032 -1.682 20.351 1.00 90.06 96 GLN A C 1
ATOM 758 O O . GLN A 1 96 ? -4.390 -0.941 19.611 1.00 90.06 96 GLN A O 1
ATOM 763 N N . VAL A 1 97 ? -4.455 -2.680 21.031 1.00 93.56 97 VAL A N 1
ATOM 764 C CA . VAL A 1 97 ? -3.016 -2.980 20.927 1.00 93.56 97 VAL A CA 1
ATOM 765 C C . VAL A 1 97 ? -2.636 -3.367 19.495 1.00 93.56 97 VAL A C 1
ATOM 767 O O . VAL A 1 97 ? -1.659 -2.846 18.961 1.00 93.56 97 VAL A O 1
ATOM 770 N N . ALA A 1 98 ? -3.423 -4.228 18.846 1.00 94.38 98 ALA A N 1
ATOM 771 C CA . ALA A 1 98 ? -3.182 -4.624 17.461 1.00 94.38 98 ALA A CA 1
ATOM 772 C C . ALA A 1 98 ? -3.288 -3.435 16.491 1.00 94.38 98 ALA A C 1
ATOM 774 O O . ALA A 1 98 ? -2.469 -3.324 15.586 1.00 94.38 98 ALA A O 1
ATOM 775 N N . MET A 1 99 ? -4.227 -2.509 16.709 1.00 92.00 99 MET A N 1
ATOM 776 C CA . MET A 1 99 ? -4.346 -1.292 15.902 1.00 92.00 99 MET A CA 1
ATOM 777 C C . MET A 1 99 ? -3.137 -0.365 16.067 1.00 92.00 99 MET A C 1
ATOM 779 O O . MET A 1 99 ? -2.680 0.188 15.076 1.00 92.00 99 MET A O 1
ATOM 783 N N . ILE A 1 100 ? -2.575 -0.228 17.274 1.00 92.06 100 ILE A N 1
ATOM 784 C CA . ILE A 1 100 ? -1.340 0.552 17.492 1.00 92.06 100 ILE A CA 1
ATOM 785 C C . ILE A 1 100 ? -0.168 -0.071 16.724 1.00 92.06 100 ILE A C 1
ATOM 787 O O . ILE A 1 100 ? 0.581 0.640 16.053 1.00 92.06 100 ILE A O 1
ATOM 791 N N . LEU A 1 101 ? -0.026 -1.398 16.788 1.00 94.19 101 LEU A N 1
ATOM 792 C CA . LEU A 1 101 ? 0.992 -2.119 16.020 1.00 94.19 101 LEU A CA 1
ATOM 793 C C . LEU A 1 101 ? 0.776 -1.957 14.509 1.00 94.19 101 LEU A C 1
ATOM 795 O O . LEU A 1 101 ? 1.742 -1.742 13.779 1.00 94.19 101 LEU A O 1
ATOM 799 N N . ALA A 1 102 ? -0.478 -1.994 14.050 1.00 92.75 102 ALA A N 1
ATOM 800 C CA . ALA A 1 102 ? -0.826 -1.744 12.656 1.00 92.75 102 ALA A CA 1
ATOM 801 C C . ALA A 1 102 ? -0.438 -0.325 12.223 1.00 92.75 102 ALA A C 1
ATOM 803 O O . ALA A 1 102 ? 0.122 -0.169 11.143 1.00 92.75 102 ALA A O 1
ATOM 804 N N . THR A 1 103 ? -0.649 0.697 13.066 1.00 92.00 103 THR A N 1
ATOM 805 C CA . THR A 1 103 ? -0.200 2.071 12.778 1.00 92.00 103 THR A CA 1
ATOM 806 C C . THR A 1 103 ? 1.297 2.110 12.508 1.00 92.00 103 THR A C 1
ATOM 808 O O . THR A 1 103 ? 1.729 2.669 11.505 1.00 92.00 103 THR A O 1
ATOM 811 N N . ILE A 1 104 ? 2.095 1.506 13.394 1.00 94.62 104 ILE A N 1
ATOM 812 C CA . ILE A 1 104 ? 3.557 1.502 13.271 1.00 94.62 104 ILE A CA 1
ATOM 813 C C . ILE A 1 10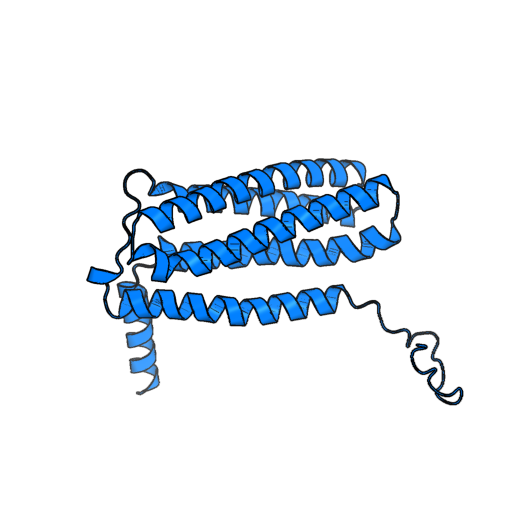4 ? 3.973 0.775 11.987 1.00 94.62 104 ILE A C 1
ATOM 815 O O . ILE A 1 104 ? 4.822 1.275 11.250 1.00 94.62 104 ILE A O 1
ATOM 819 N N . ALA A 1 105 ? 3.344 -0.364 11.687 1.00 94.81 105 ALA A N 1
ATOM 820 C CA . ALA A 1 105 ? 3.626 -1.132 10.480 1.00 94.81 105 ALA A CA 1
ATOM 821 C C . ALA A 1 105 ? 3.270 -0.359 9.197 1.00 94.81 105 ALA A C 1
ATOM 823 O O . ALA A 1 105 ? 4.090 -0.298 8.286 1.00 94.81 105 ALA A O 1
ATOM 824 N N . PHE A 1 106 ? 2.103 0.292 9.135 1.00 94.00 106 PHE A N 1
ATOM 825 C CA . PHE A 1 106 ? 1.710 1.102 7.976 1.00 94.00 106 PHE A CA 1
ATOM 826 C C . PHE A 1 106 ? 2.560 2.360 7.808 1.00 94.00 106 PHE A C 1
ATOM 828 O O . PHE A 1 106 ? 2.874 2.726 6.680 1.00 94.00 106 PHE A O 1
ATOM 835 N N . VAL A 1 107 ? 2.980 3.004 8.900 1.00 95.38 107 VAL A N 1
ATOM 836 C CA . VAL A 1 107 ? 3.925 4.129 8.832 1.00 95.38 107 VAL A CA 1
ATOM 837 C C . VAL A 1 107 ? 5.283 3.655 8.313 1.00 95.38 107 VAL A C 1
ATOM 839 O O . VAL A 1 107 ? 5.845 4.290 7.423 1.00 95.38 107 VAL A O 1
ATOM 842 N N . GLY A 1 108 ? 5.790 2.521 8.806 1.00 95.25 108 GLY A N 1
ATOM 843 C CA . GLY A 1 108 ? 7.017 1.907 8.290 1.00 95.25 108 GLY A CA 1
ATOM 844 C C . GLY A 1 108 ? 6.914 1.572 6.800 1.00 95.25 108 GLY A C 1
ATOM 845 O O . GLY A 1 108 ? 7.801 1.931 6.025 1.00 95.25 108 GLY A O 1
ATOM 846 N N . TYR A 1 109 ? 5.796 0.972 6.384 1.00 95.69 109 TYR A N 1
ATOM 847 C CA . TYR A 1 109 ? 5.497 0.702 4.980 1.00 95.69 109 TYR A CA 1
ATOM 848 C C . TYR A 1 109 ? 5.462 1.990 4.149 1.00 95.69 109 TYR A C 1
ATOM 850 O O . TYR A 1 109 ? 6.122 2.059 3.117 1.00 95.69 109 TYR A O 1
ATOM 858 N N . ALA A 1 110 ? 4.773 3.037 4.610 1.00 95.88 110 ALA A N 1
ATOM 859 C CA . ALA A 1 110 ? 4.692 4.315 3.907 1.00 95.88 110 ALA A CA 1
ATOM 860 C C . ALA A 1 110 ? 6.069 4.982 3.746 1.00 95.88 110 ALA A C 1
ATOM 862 O O . ALA A 1 110 ? 6.351 5.548 2.691 1.00 95.88 110 ALA A O 1
ATOM 863 N N . ILE A 1 111 ? 6.950 4.884 4.748 1.00 96.62 111 ILE A N 1
ATOM 864 C CA . ILE A 1 111 ? 8.330 5.389 4.664 1.00 96.62 111 ILE A CA 1
ATOM 865 C C . ILE A 1 111 ? 9.128 4.615 3.608 1.00 96.62 111 ILE A C 1
ATOM 867 O O . ILE A 1 111 ? 9.774 5.231 2.760 1.00 96.62 111 ILE A O 1
ATOM 871 N N . LEU A 1 112 ? 9.067 3.280 3.625 1.00 95.38 112 LEU A N 1
ATOM 872 C CA . LEU A 1 112 ? 9.747 2.446 2.627 1.00 95.38 112 LEU A CA 1
ATOM 873 C C . LEU A 1 112 ? 9.202 2.696 1.215 1.00 95.38 112 LEU A C 1
ATOM 875 O O . LEU A 1 112 ? 9.975 2.832 0.269 1.00 95.38 112 LEU A O 1
ATOM 879 N N . GLN A 1 113 ? 7.886 2.850 1.082 1.00 94.94 113 GLN A N 1
ATOM 880 C CA . GLN A 1 113 ? 7.224 3.166 -0.179 1.00 94.94 113 GLN A CA 1
ATOM 881 C C . GLN A 1 113 ? 7.612 4.561 -0.693 1.00 94.94 113 GLN A C 1
ATOM 883 O O . GLN A 1 113 ? 7.840 4.738 -1.890 1.00 94.94 113 GLN A O 1
ATOM 888 N N . MET A 1 114 ? 7.744 5.549 0.198 1.00 95.19 114 MET A N 1
ATOM 889 C CA . MET A 1 114 ? 8.255 6.878 -0.147 1.00 95.19 114 MET A CA 1
ATOM 890 C C . MET A 1 114 ? 9.714 6.807 -0.610 1.00 95.19 114 MET A C 1
ATOM 892 O O . MET A 1 114 ? 10.074 7.434 -1.605 1.00 95.19 114 MET A O 1
ATOM 896 N N . TRP A 1 115 ? 10.556 6.018 0.060 1.00 94.00 115 TRP A N 1
ATOM 897 C CA . TRP A 1 115 ? 11.932 5.801 -0.388 1.00 94.00 115 TRP A CA 1
ATOM 898 C C . TRP A 1 115 ? 11.946 5.165 -1.781 1.00 94.00 115 TRP A C 1
ATOM 900 O O . TRP A 1 115 ? 12.624 5.667 -2.677 1.00 94.00 115 TRP A O 1
ATOM 910 N N . LEU A 1 116 ? 11.139 4.129 -2.009 1.00 91.75 116 LEU A N 1
ATOM 911 C CA . LEU A 1 116 ? 11.034 3.477 -3.310 1.00 91.75 116 LEU A CA 1
ATOM 912 C C . LEU A 1 116 ? 10.606 4.460 -4.412 1.00 91.75 116 LEU A C 1
ATOM 914 O O . LEU A 1 116 ? 11.193 4.458 -5.495 1.00 91.75 116 LEU A O 1
ATOM 918 N N . LEU A 1 117 ? 9.651 5.349 -4.125 1.00 93.06 117 LEU A N 1
ATOM 919 C CA . LEU A 1 117 ? 9.225 6.421 -5.029 1.00 93.06 117 LEU A CA 1
ATOM 920 C C . LEU A 1 117 ? 10.363 7.378 -5.384 1.00 93.06 117 LEU A C 1
ATOM 922 O O . LEU A 1 117 ? 10.636 7.610 -6.563 1.00 93.06 117 LEU A O 1
ATOM 926 N N . VAL A 1 118 ? 11.037 7.913 -4.367 1.00 92.75 118 VAL A N 1
ATOM 927 C CA . VAL A 1 118 ? 12.145 8.859 -4.543 1.00 92.75 118 VAL A CA 1
ATOM 928 C C . VAL A 1 118 ? 13.288 8.202 -5.315 1.00 92.75 118 VAL A C 1
ATOM 930 O O . VAL A 1 118 ? 13.828 8.791 -6.249 1.00 92.75 118 VAL A O 1
ATOM 933 N N . TYR A 1 119 ? 13.625 6.958 -4.985 1.00 90.94 119 TYR A N 1
ATOM 934 C CA . TYR A 1 119 ? 14.674 6.216 -5.675 1.00 90.94 119 TYR A CA 1
ATOM 935 C C . TYR A 1 119 ? 14.318 5.951 -7.144 1.00 90.94 119 TYR A C 1
ATOM 937 O O . TYR A 1 119 ? 15.132 6.202 -8.030 1.00 90.94 119 TYR A O 1
ATOM 945 N N . THR A 1 120 ? 13.078 5.540 -7.418 1.00 89.94 120 THR A N 1
ATOM 946 C CA . THR A 1 120 ? 12.566 5.328 -8.784 1.00 89.94 120 THR A CA 1
ATOM 947 C C . THR A 1 120 ? 12.638 6.600 -9.624 1.00 89.94 120 THR A C 1
ATOM 949 O O . THR A 1 120 ? 12.969 6.539 -10.806 1.00 89.94 120 THR A O 1
ATOM 952 N N . TYR A 1 121 ? 12.366 7.758 -9.021 1.00 89.19 121 TYR A N 1
ATOM 953 C CA . TYR A 1 121 ? 12.508 9.046 -9.693 1.00 89.19 121 TYR A CA 1
ATOM 954 C C . TYR A 1 121 ? 13.967 9.328 -10.095 1.00 89.19 121 TYR A C 1
ATOM 956 O O . TYR A 1 121 ? 14.227 9.729 -11.229 1.00 89.19 121 TYR A O 1
ATOM 964 N N . TYR A 1 122 ? 14.930 9.057 -9.207 1.00 88.94 122 TYR A N 1
ATOM 965 C CA . TYR A 1 122 ? 16.357 9.278 -9.481 1.00 88.94 122 TYR A CA 1
ATOM 966 C C . TYR A 1 122 ? 17.002 8.238 -10.411 1.00 88.94 122 TYR A C 1
ATOM 968 O O . TYR A 1 122 ? 18.029 8.538 -11.016 1.00 88.94 122 TYR A O 1
ATOM 976 N N . LEU A 1 123 ? 16.409 7.050 -10.575 1.00 86.69 123 LEU A N 1
ATOM 977 C CA . LEU A 1 123 ? 16.866 6.041 -11.545 1.00 86.69 123 LEU A CA 1
ATOM 978 C C . LEU A 1 123 ? 16.690 6.483 -13.009 1.00 86.69 123 LEU A C 1
ATOM 980 O O . LEU A 1 123 ? 17.335 5.933 -13.901 1.00 86.69 123 LEU A O 1
ATOM 984 N N . GLY A 1 124 ? 15.842 7.481 -13.269 1.00 87.31 124 GLY A N 1
ATOM 985 C CA . GLY A 1 124 ? 15.717 8.127 -14.572 1.00 87.31 124 GLY A CA 1
ATOM 986 C C . GLY A 1 124 ? 14.478 7.727 -15.374 1.00 87.31 124 GLY A C 1
ATOM 987 O O . GLY A 1 124 ? 13.510 7.147 -14.872 1.00 87.31 124 GLY A O 1
ATOM 988 N N . THR A 1 125 ? 14.497 8.078 -16.663 1.00 86.25 125 THR A N 1
ATOM 989 C CA . THR A 1 125 ? 13.283 8.143 -17.491 1.00 86.25 125 THR A CA 1
ATOM 990 C C . THR A 1 125 ? 12.709 6.782 -17.922 1.00 86.25 125 THR A C 1
ATOM 992 O O . THR A 1 125 ? 11.584 6.671 -18.415 1.00 86.25 125 THR A O 1
ATOM 995 N N . ALA A 1 126 ? 13.446 5.700 -17.719 1.00 84.00 126 ALA A N 1
ATOM 996 C CA . ALA A 1 126 ? 12.902 4.357 -17.883 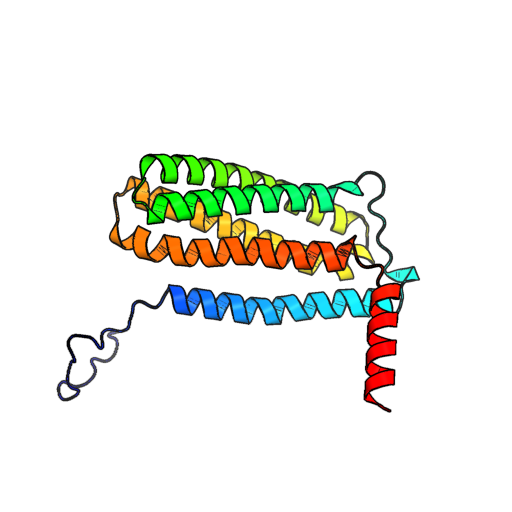1.00 84.00 126 ALA A CA 1
ATOM 997 C C . ALA A 1 126 ? 12.008 3.985 -16.688 1.00 84.00 126 ALA A C 1
ATOM 999 O O . ALA A 1 126 ? 10.864 3.549 -16.855 1.00 84.00 126 ALA A O 1
ATOM 1000 N N . ALA A 1 127 ? 12.517 4.225 -15.477 1.00 83.88 127 ALA A N 1
ATOM 1001 C CA . ALA A 1 127 ? 11.902 3.825 -14.219 1.00 83.88 127 ALA A CA 1
ATOM 1002 C C . ALA A 1 127 ? 10.660 4.661 -13.885 1.00 83.88 127 ALA A C 1
ATOM 1004 O O . ALA A 1 127 ? 9.621 4.100 -13.537 1.00 83.88 127 ALA A O 1
ATOM 1005 N N . TRP A 1 128 ? 10.712 5.983 -14.087 1.00 84.06 128 TRP A N 1
ATOM 1006 C CA . TRP A 1 128 ? 9.570 6.862 -13.798 1.00 84.06 128 TRP A CA 1
ATOM 1007 C C . TRP A 1 128 ? 8.302 6.521 -14.626 1.00 84.06 128 TRP A C 1
ATOM 1009 O O . TRP A 1 128 ? 7.193 6.576 -14.110 1.00 84.06 128 TRP A O 1
ATOM 1019 N N . THR A 1 129 ? 8.450 6.086 -15.884 1.00 85.81 129 THR A N 1
ATOM 1020 C CA . THR A 1 129 ? 7.353 5.878 -16.844 1.00 85.81 129 THR A CA 1
ATOM 1021 C C . THR A 1 129 ? 6.629 4.586 -16.518 1.00 85.81 129 THR A C 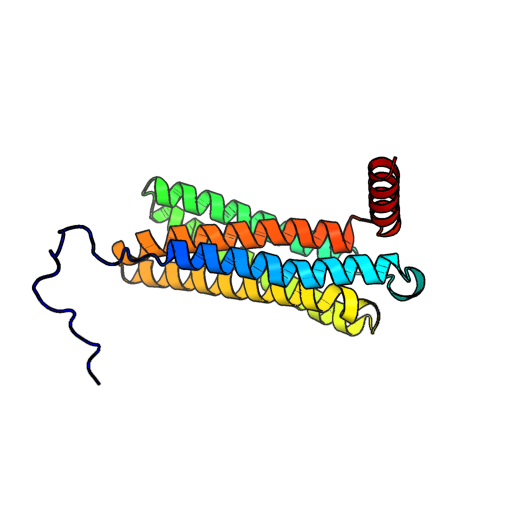1
ATOM 1023 O O . THR A 1 129 ? 5.427 4.451 -16.717 1.00 85.81 129 THR A O 1
ATOM 1026 N N . THR A 1 130 ? 7.392 3.613 -16.033 1.00 85.69 130 THR A N 1
ATOM 1027 C CA . THR A 1 130 ? 6.924 2.256 -15.806 1.00 85.69 130 THR A CA 1
ATOM 1028 C C . THR A 1 130 ? 6.465 2.073 -14.361 1.00 85.69 130 THR A C 1
ATOM 1030 O O . THR A 1 130 ? 5.410 1.487 -14.136 1.00 85.69 130 THR A O 1
ATOM 1033 N N . HIS A 1 131 ? 7.195 2.592 -13.372 1.00 88.56 131 HIS A N 1
ATOM 1034 C CA . HIS A 1 131 ? 6.990 2.239 -11.962 1.00 88.56 131 HIS A CA 1
ATOM 1035 C C . HIS A 1 131 ? 6.376 3.361 -11.113 1.00 88.56 131 HIS A C 1
ATOM 1037 O O . HIS A 1 131 ? 5.642 3.064 -10.171 1.00 88.56 131 HIS A O 1
ATOM 1043 N N . LEU A 1 132 ? 6.616 4.640 -11.440 1.00 90.38 132 LEU A N 1
ATOM 1044 C CA . LEU A 1 132 ? 6.254 5.755 -10.550 1.00 90.38 132 LEU A CA 1
ATOM 1045 C C . LEU A 1 132 ? 4.753 5.814 -10.271 1.00 90.38 132 LEU A C 1
ATOM 1047 O O . LEU A 1 132 ? 4.361 5.867 -9.113 1.00 90.38 132 LEU A O 1
ATOM 1051 N N . ALA A 1 133 ? 3.913 5.737 -11.307 1.00 91.56 133 ALA A N 1
ATOM 1052 C CA . ALA A 1 133 ? 2.462 5.801 -11.137 1.00 91.56 133 ALA A CA 1
ATOM 1053 C C . ALA A 1 133 ? 1.936 4.669 -10.236 1.00 91.56 133 ALA A C 1
ATOM 1055 O O . ALA A 1 133 ? 1.155 4.921 -9.320 1.00 91.56 133 ALA A O 1
ATOM 1056 N N . LEU A 1 134 ? 2.416 3.436 -10.436 1.00 93.12 134 LEU A N 1
ATOM 1057 C CA . LEU A 1 134 ? 2.032 2.282 -9.617 1.00 93.12 134 LEU A CA 1
ATOM 1058 C C . LEU A 1 134 ? 2.443 2.476 -8.154 1.00 93.12 134 LEU A C 1
ATOM 1060 O O . LEU A 1 134 ? 1.638 2.249 -7.249 1.00 93.12 134 LEU A O 1
ATOM 1064 N N . TYR A 1 135 ? 3.672 2.938 -7.920 1.00 93.88 135 TYR A N 1
ATOM 1065 C CA . TYR A 1 135 ? 4.176 3.201 -6.576 1.00 93.88 135 TYR A CA 1
ATOM 1066 C C . TYR A 1 135 ? 3.497 4.401 -5.908 1.00 93.88 135 TYR A C 1
ATOM 1068 O O . TYR A 1 135 ? 3.328 4.384 -4.689 1.00 93.88 135 TYR A O 1
ATOM 1076 N N . SER A 1 136 ? 3.068 5.411 -6.670 1.00 94.25 136 SER A N 1
ATOM 1077 C CA . SER A 1 136 ? 2.349 6.577 -6.143 1.00 94.25 136 SER A CA 1
ATOM 1078 C C . SER A 1 136 ? 0.940 6.201 -5.711 1.00 94.25 136 SER A C 1
ATOM 1080 O O . SER A 1 136 ? 0.489 6.628 -4.652 1.00 94.25 136 SER A O 1
ATOM 1082 N N . LEU A 1 137 ? 0.262 5.360 -6.494 1.00 94.88 137 LEU A N 1
ATOM 1083 C CA . LEU A 1 137 ? -1.052 4.829 -6.137 1.00 94.88 137 LEU A CA 1
ATOM 1084 C C . LEU A 1 137 ? -0.982 3.945 -4.889 1.00 94.88 137 LEU A C 1
ATOM 1086 O O . LEU A 1 137 ? -1.836 4.060 -4.014 1.00 94.88 137 LEU A O 1
ATOM 1090 N N . GLN A 1 138 ? 0.068 3.132 -4.766 1.00 94.06 138 GLN A N 1
ATOM 1091 C CA . GLN A 1 13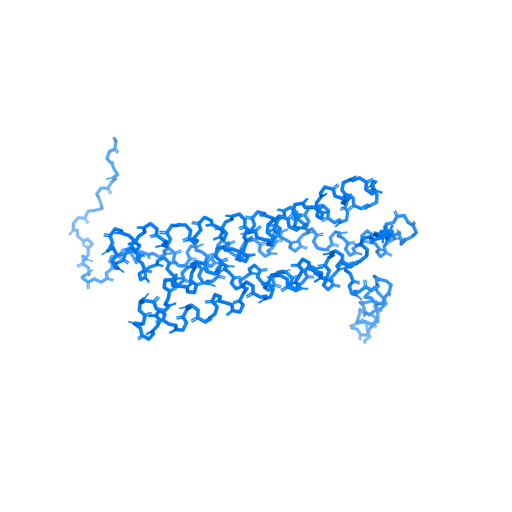8 ? 0.341 2.372 -3.545 1.00 94.06 138 GLN A CA 1
ATOM 1092 C C . GLN A 1 138 ? 0.606 3.264 -2.334 1.00 94.06 138 GLN A C 1
ATOM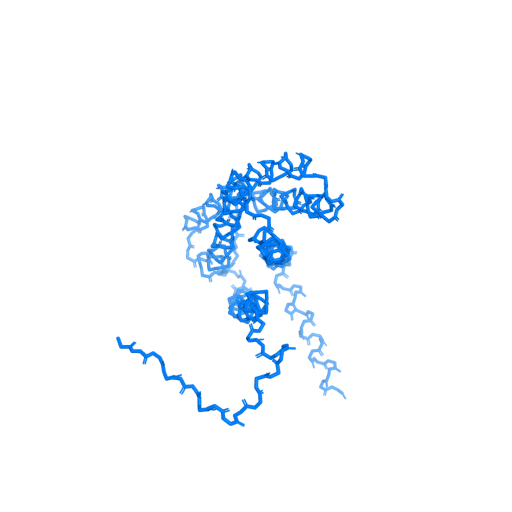 1094 O O . GLN A 1 138 ? 0.065 3.041 -1.255 1.00 94.06 138 GLN A O 1
ATOM 1099 N N . PHE A 1 139 ? 1.399 4.318 -2.512 1.00 95.44 139 PHE A N 1
ATOM 1100 C CA . PHE A 1 139 ? 1.646 5.278 -1.445 1.00 95.44 139 PHE A CA 1
ATOM 1101 C C . PHE A 1 139 ? 0.362 6.001 -1.017 1.00 95.44 139 PHE A C 1
ATOM 1103 O O . PHE A 1 139 ? 0.125 6.178 0.175 1.00 95.44 139 PHE A O 1
ATOM 1110 N N . ALA A 1 140 ? -0.507 6.364 -1.965 1.00 95.12 140 ALA A N 1
ATOM 1111 C CA . ALA A 1 140 ? -1.806 6.955 -1.656 1.00 95.12 140 ALA A CA 1
ATOM 1112 C C . ALA A 1 140 ? -2.689 5.999 -0.833 1.00 95.12 140 ALA A C 1
ATOM 1114 O O . ALA A 1 140 ? -3.293 6.433 0.147 1.00 95.12 140 ALA A O 1
ATOM 1115 N N . LEU A 1 141 ? -2.713 4.705 -1.175 1.00 95.06 141 LEU A N 1
ATOM 1116 C CA . LEU A 1 141 ? -3.388 3.682 -0.370 1.00 95.06 141 LEU A CA 1
ATOM 1117 C C . LEU A 1 141 ? -2.792 3.581 1.041 1.00 95.06 141 LEU A C 1
ATOM 1119 O O . LEU A 1 141 ? -3.543 3.601 2.010 1.00 95.06 141 LEU A O 1
ATOM 1123 N N . ALA A 1 142 ? -1.462 3.592 1.173 1.00 95.06 142 ALA A N 1
ATOM 1124 C CA . ALA A 1 142 ? -0.788 3.592 2.474 1.00 95.06 142 ALA A CA 1
ATOM 1125 C C . ALA A 1 142 ? -1.219 4.781 3.354 1.00 95.06 142 ALA A C 1
ATOM 1127 O O . ALA A 1 142 ? -1.469 4.628 4.550 1.00 95.06 142 ALA A O 1
ATOM 1128 N N . VAL A 1 143 ? -1.329 5.975 2.764 1.00 95.38 143 VAL A N 1
ATOM 1129 C CA . VAL A 1 143 ? -1.788 7.183 3.467 1.00 95.38 143 VAL A CA 1
ATOM 1130 C C . VAL A 1 143 ? -3.250 7.047 3.892 1.00 95.38 143 VAL A C 1
ATOM 1132 O O . VAL A 1 143 ? -3.584 7.375 5.032 1.00 95.38 143 VAL A O 1
ATOM 1135 N N . ILE A 1 144 ? -4.117 6.541 3.011 1.00 95.06 144 ILE A N 1
ATOM 1136 C CA . ILE A 1 144 ? -5.528 6.277 3.329 1.00 95.06 144 ILE A CA 1
ATOM 1137 C C . ILE A 1 144 ? -5.640 5.269 4.481 1.00 95.06 144 ILE A C 1
ATOM 1139 O O . ILE A 1 144 ? -6.424 5.481 5.409 1.00 95.06 144 ILE A O 1
ATOM 1143 N N . ASP A 1 145 ? -4.818 4.223 4.475 1.00 95.06 145 ASP A N 1
ATOM 1144 C CA . ASP A 1 145 ? -4.782 3.221 5.535 1.00 95.06 145 ASP A CA 1
ATOM 1145 C C . ASP A 1 145 ? -4.374 3.840 6.881 1.00 95.06 145 ASP A C 1
ATOM 1147 O O . ASP A 1 145 ? -5.049 3.639 7.896 1.00 95.06 145 ASP A O 1
ATOM 1151 N N . ILE A 1 146 ? -3.340 4.685 6.897 1.00 94.44 146 ILE A N 1
ATOM 1152 C CA . ILE A 1 146 ? -2.942 5.433 8.100 1.00 94.44 146 ILE A CA 1
ATOM 1153 C C . ILE A 1 146 ? -4.102 6.301 8.607 1.00 94.44 146 ILE A C 1
ATOM 1155 O O . ILE A 1 146 ? -4.392 6.298 9.807 1.00 94.44 146 ILE A O 1
ATOM 1159 N N . ILE A 1 147 ? -4.807 7.005 7.715 1.00 94.38 147 ILE A N 1
ATOM 1160 C CA . ILE A 1 147 ? -5.978 7.817 8.081 1.00 94.38 147 ILE A CA 1
ATOM 1161 C C . ILE A 1 147 ? -7.058 6.943 8.727 1.00 94.38 147 ILE A C 1
ATOM 1163 O O . ILE A 1 147 ? -7.580 7.310 9.783 1.00 94.38 147 ILE A O 1
ATOM 1167 N N . PHE A 1 148 ? -7.369 5.774 8.161 1.00 94.38 148 PHE A N 1
ATOM 1168 C CA . PHE A 1 148 ? -8.357 4.866 8.744 1.00 94.38 148 PHE A CA 1
ATOM 1169 C C . PHE A 1 148 ? -7.956 4.378 10.133 1.00 94.38 148 PHE A C 1
ATOM 1171 O O . PHE A 1 148 ? -8.793 4.381 11.041 1.00 94.38 148 PHE A O 1
ATOM 1178 N N . VAL A 1 149 ? -6.691 4.009 10.336 1.00 92.56 149 VAL A N 1
ATOM 1179 C CA . VAL A 1 149 ? -6.204 3.593 11.657 1.00 92.56 149 VAL A CA 1
ATOM 1180 C C . VAL A 1 149 ? -6.338 4.731 12.677 1.00 92.56 149 VAL A C 1
ATOM 1182 O O . VAL A 1 149 ? -6.823 4.505 13.791 1.00 92.56 149 VAL A O 1
ATOM 1185 N N . LEU A 1 150 ? -5.995 5.964 12.296 1.00 91.00 150 LEU A N 1
ATOM 1186 C CA . LEU A 1 150 ? -6.152 7.142 13.156 1.00 91.00 150 LEU A CA 1
ATOM 1187 C C . LEU A 1 150 ? -7.625 7.435 13.472 1.00 91.00 150 LEU A C 1
ATOM 1189 O O . LEU A 1 150 ? -7.966 7.709 14.624 1.00 91.00 150 LEU A O 1
ATOM 1193 N N . MET A 1 151 ? -8.516 7.332 12.483 1.00 92.31 151 MET A N 1
ATOM 1194 C CA . MET A 1 151 ? -9.957 7.505 12.682 1.00 92.31 151 MET A CA 1
ATOM 1195 C C . MET A 1 151 ? -10.542 6.429 13.603 1.00 92.31 151 MET A C 1
ATOM 1197 O O . MET A 1 151 ? -11.373 6.746 14.457 1.00 92.31 151 MET A O 1
ATOM 1201 N N . ILE A 1 152 ? -10.102 5.174 13.480 1.00 92.38 152 ILE A N 1
ATOM 1202 C CA . ILE A 1 152 ? -10.480 4.095 14.403 1.00 92.38 152 ILE A CA 1
ATOM 1203 C C . ILE A 1 152 ? -9.995 4.429 15.817 1.00 92.38 152 ILE A C 1
ATOM 1205 O O . ILE A 1 152 ? -10.782 4.359 16.760 1.00 92.38 152 ILE A O 1
ATOM 1209 N N . GLY A 1 153 ? -8.736 4.852 15.967 1.00 89.88 153 GLY A N 1
ATOM 1210 C CA . GLY A 1 153 ? -8.169 5.255 17.256 1.00 89.88 153 GLY A CA 1
ATOM 1211 C C . GLY A 1 153 ? -8.942 6.402 17.914 1.00 89.88 153 GLY A C 1
ATOM 1212 O O . GLY A 1 153 ? -9.273 6.322 19.098 1.00 89.88 153 GLY A O 1
ATOM 1213 N N . LYS A 1 154 ? -9.311 7.427 17.136 1.00 90.50 154 LYS A N 1
ATOM 1214 C CA . LYS A 1 154 ? -10.143 8.548 17.599 1.00 90.50 154 LYS A CA 1
ATOM 1215 C C . LYS A 1 154 ? -11.515 8.077 18.091 1.00 90.50 154 LYS A C 1
ATOM 1217 O O . LYS A 1 154 ? -11.883 8.364 19.226 1.00 90.50 154 LYS A O 1
ATOM 1222 N N . ASN A 1 155 ? -12.248 7.314 17.276 1.00 90.31 155 ASN A N 1
ATOM 1223 C CA . ASN A 1 155 ? -13.580 6.818 17.654 1.00 90.31 155 ASN A CA 1
ATOM 1224 C C . ASN A 1 155 ? -13.530 5.864 18.861 1.00 90.31 155 ASN A C 1
ATOM 1226 O O . ASN A 1 155 ? -14.489 5.784 19.629 1.00 90.31 155 ASN A O 1
ATOM 1230 N N . PHE A 1 156 ? -12.409 5.165 19.057 1.00 87.75 156 PHE A N 1
ATOM 1231 C CA . PHE A 1 156 ? -12.168 4.351 20.245 1.00 87.75 156 PHE A CA 1
ATOM 1232 C C . PHE A 1 156 ? -11.951 5.203 21.503 1.00 87.75 156 PHE A C 1
ATOM 1234 O O . PHE A 1 156 ? -12.539 4.906 22.543 1.00 87.75 156 PHE A O 1
ATOM 1241 N N . ALA A 1 157 ? -11.173 6.286 21.412 1.00 87.62 157 ALA A N 1
ATOM 1242 C CA . ALA A 1 157 ? -10.978 7.230 22.515 1.00 87.62 157 ALA A CA 1
ATOM 1243 C C . ALA A 1 157 ? -12.288 7.934 22.918 1.00 87.62 157 ALA A C 1
ATOM 1245 O O . ALA A 1 157 ? -12.566 8.090 24.106 1.00 87.62 157 ALA A O 1
ATOM 1246 N N . GLU A 1 158 ? -13.124 8.276 21.936 1.00 89.44 158 GLU A N 1
ATOM 1247 C CA . GLU A 1 158 ? -14.453 8.874 22.135 1.00 89.44 158 GLU A CA 1
ATOM 1248 C C . GLU A 1 158 ? -15.522 7.857 22.584 1.00 89.44 158 GLU A C 1
ATOM 1250 O O . GLU A 1 158 ? -16.664 8.237 22.837 1.00 89.44 158 GLU A O 1
ATOM 1255 N N . ARG A 1 159 ? -15.173 6.564 22.699 1.00 85.94 159 ARG A N 1
ATOM 1256 C CA . ARG A 1 159 ? -16.092 5.457 23.036 1.00 85.94 159 ARG A CA 1
ATOM 1257 C C . ARG A 1 159 ? -17.327 5.384 22.123 1.00 85.94 159 ARG A C 1
ATOM 1259 O O . ARG A 1 159 ? -18.397 4.942 22.541 1.00 85.94 159 ARG A O 1
ATOM 1266 N N . ASN A 1 160 ? -17.183 5.778 20.858 1.00 87.50 160 ASN A N 1
ATOM 1267 C CA . ASN A 1 160 ? -18.266 5.762 19.878 1.00 87.50 160 ASN A CA 1
ATOM 1268 C C . ASN A 1 160 ? -18.378 4.385 19.200 1.00 87.50 160 ASN A C 1
ATOM 1270 O O . ASN A 1 160 ? -17.907 4.165 18.080 1.00 87.50 160 ASN A O 1
ATOM 1274 N N . GLU A 1 161 ? -19.014 3.435 19.886 1.00 83.56 161 GLU A N 1
ATOM 1275 C CA . GLU A 1 161 ? -19.161 2.058 19.395 1.00 83.56 161 GLU A CA 1
ATOM 1276 C C . GLU A 1 161 ? -19.929 1.954 18.070 1.00 83.56 161 GLU A C 1
ATOM 1278 O O . GLU A 1 161 ? -19.612 1.102 17.237 1.00 83.56 161 GLU A O 1
ATOM 1283 N N . SER A 1 162 ? -20.921 2.823 17.852 1.00 84.31 162 SER A N 1
ATOM 1284 C CA . SER A 1 162 ? -21.716 2.833 16.618 1.00 84.31 162 SER A CA 1
ATOM 1285 C C . SER A 1 162 ? -20.850 3.182 15.406 1.00 84.31 162 SER A C 1
ATOM 1287 O O . SER A 1 162 ? -20.863 2.468 14.399 1.00 84.31 162 SER A O 1
ATOM 1289 N N . ALA A 1 163 ? -20.024 4.228 15.527 1.00 84.88 163 ALA A N 1
ATOM 1290 C CA . ALA A 1 163 ? -19.086 4.616 14.479 1.00 84.88 163 ALA A CA 1
ATOM 1291 C C . ALA A 1 163 ? -18.026 3.534 14.236 1.00 84.88 163 ALA A C 1
ATOM 1293 O O . ALA A 1 163 ? -17.754 3.198 13.085 1.00 84.88 163 ALA A O 1
ATOM 1294 N N . LEU A 1 164 ? -17.483 2.919 15.294 1.00 85.88 164 LEU A N 1
ATOM 1295 C CA . LEU A 1 164 ? -16.504 1.831 15.167 1.00 85.88 164 LEU A CA 1
ATOM 1296 C C . LEU A 1 164 ? -17.061 0.622 14.409 1.00 85.88 164 LEU A C 1
ATOM 1298 O O . LEU A 1 164 ? -16.391 0.095 13.522 1.00 85.88 164 LEU A O 1
ATOM 1302 N N . ARG A 1 165 ? -18.293 0.197 14.712 1.00 86.12 165 ARG A N 1
ATOM 1303 C CA . ARG A 1 165 ? -18.937 -0.943 14.033 1.00 86.12 165 ARG A CA 1
ATOM 1304 C C . ARG A 1 165 ? -19.157 -0.705 12.539 1.00 86.12 165 ARG A C 1
ATOM 1306 O O . ARG A 1 165 ? -19.226 -1.675 11.791 1.00 86.12 165 ARG A O 1
ATOM 1313 N N . ARG A 1 166 ? -19.249 0.555 12.106 1.00 85.06 166 ARG A N 1
ATOM 1314 C CA . ARG A 1 166 ? -19.372 0.938 10.691 1.00 85.06 166 ARG A CA 1
ATOM 1315 C C . ARG A 1 166 ? -18.012 1.124 10.021 1.00 85.06 166 ARG A C 1
ATOM 1317 O O . ARG A 1 166 ? -17.804 0.648 8.910 1.00 85.06 166 ARG A O 1
ATOM 1324 N N . LEU A 1 167 ? -17.086 1.787 10.712 1.00 88.94 167 LEU A N 1
ATOM 1325 C CA . LEU A 1 167 ? -15.776 2.160 10.188 1.00 88.94 167 LEU A CA 1
ATOM 1326 C C . LEU A 1 167 ? -14.838 0.961 10.051 1.00 88.94 167 LEU A C 1
ATOM 1328 O O . LEU A 1 167 ? -14.164 0.837 9.034 1.00 88.94 167 LEU A O 1
ATOM 1332 N N . VAL A 1 168 ? -14.792 0.075 11.054 1.00 91.12 168 VAL A N 1
ATOM 1333 C CA . VAL A 1 168 ? -13.834 -1.040 11.072 1.00 91.12 168 VAL A CA 1
ATOM 1334 C C . VAL A 1 168 ? -14.026 -1.972 9.868 1.00 91.12 168 VAL A C 1
ATOM 1336 O O . VAL A 1 168 ? -13.040 -2.212 9.182 1.00 91.12 168 VAL A O 1
ATOM 1339 N N . PRO A 1 169 ? -15.236 -2.451 9.514 1.00 89.88 169 PRO A N 1
ATOM 1340 C CA . PRO A 1 169 ? -15.408 -3.297 8.327 1.00 89.88 169 PRO A CA 1
ATOM 1341 C C . PRO A 1 169 ? -15.005 -2.616 7.009 1.00 89.88 169 PRO A C 1
ATOM 1343 O O . PRO A 1 169 ? -14.406 -3.258 6.144 1.00 89.88 169 PRO A O 1
ATOM 1346 N N . ALA A 1 170 ? -15.305 -1.320 6.861 1.00 90.38 170 ALA A N 1
ATOM 1347 C CA . ALA A 1 170 ? -14.910 -0.547 5.686 1.00 90.38 170 ALA A CA 1
ATOM 1348 C C . ALA A 1 170 ? -13.379 -0.429 5.598 1.00 90.38 170 ALA A C 1
ATOM 1350 O O . ALA A 1 170 ? -12.792 -0.814 4.590 1.00 90.38 170 ALA A O 1
ATOM 1351 N N . ALA A 1 171 ? -12.729 -0.008 6.685 1.00 92.69 171 ALA A N 1
ATOM 1352 C CA . ALA A 1 171 ? -11.276 0.105 6.774 1.00 92.69 171 ALA A CA 1
ATOM 1353 C C . ALA A 1 171 ? -10.573 -1.240 6.528 1.00 92.69 171 ALA A C 1
ATOM 1355 O O . ALA A 1 171 ? -9.637 -1.307 5.744 1.00 92.69 171 ALA A O 1
ATOM 1356 N N . MET A 1 172 ? -11.076 -2.332 7.115 1.00 92.88 172 MET A N 1
ATOM 1357 C CA . MET A 1 172 ? -10.568 -3.692 6.884 1.00 92.88 172 MET A CA 1
ATOM 1358 C C . MET A 1 172 ? -10.594 -4.092 5.407 1.00 92.88 172 MET A C 1
ATOM 1360 O O . MET A 1 172 ? -9.680 -4.773 4.946 1.00 92.88 172 MET A O 1
ATOM 1364 N N . SER A 1 173 ? -11.614 -3.660 4.664 1.00 92.50 173 SER A N 1
ATOM 1365 C CA . SER A 1 173 ? -11.704 -3.920 3.224 1.00 92.50 173 SER A CA 1
ATOM 1366 C C . SER A 1 173 ? -10.610 -3.168 2.462 1.00 92.50 173 SER A C 1
ATOM 1368 O O . SER A 1 173 ? -9.971 -3.755 1.592 1.00 92.50 173 SER A O 1
ATOM 1370 N N . VAL A 1 174 ? -10.343 -1.909 2.830 1.00 95.06 174 VAL A N 1
ATOM 1371 C CA . VAL A 1 174 ? -9.266 -1.104 2.228 1.00 95.06 174 VAL A CA 1
ATOM 1372 C C . VAL A 1 174 ? -7.893 -1.673 2.579 1.00 95.06 174 VAL A C 1
ATOM 1374 O O . VAL A 1 174 ? -7.120 -1.937 1.667 1.00 95.06 174 VAL A O 1
ATOM 1377 N N . PHE A 1 175 ? -7.636 -2.006 3.848 1.00 95.12 175 PHE A N 1
ATOM 1378 C CA . PHE A 1 175 ? -6.374 -2.618 4.274 1.00 95.12 175 PHE A CA 1
ATOM 1379 C C . PHE A 1 175 ? -6.053 -3.891 3.481 1.00 95.12 175 PHE A C 1
ATOM 1381 O O . PHE A 1 175 ? -4.945 -4.063 2.971 1.00 95.12 175 PHE A O 1
ATOM 1388 N N . MET A 1 176 ? -7.034 -4.789 3.343 1.00 94.00 176 MET A N 1
ATOM 1389 C CA . MET A 1 176 ? -6.852 -6.028 2.585 1.00 94.00 176 MET A CA 1
ATOM 1390 C C . MET A 1 176 ? -6.684 -5.779 1.090 1.00 94.00 176 MET A C 1
ATOM 1392 O O . MET A 1 176 ? -5.914 -6.481 0.431 1.00 94.00 176 MET A O 1
ATOM 1396 N N . TYR A 1 177 ? -7.374 -4.774 0.559 1.00 95.56 177 TYR A N 1
ATOM 1397 C CA . TYR A 1 177 ? -7.213 -4.357 -0.822 1.00 95.56 177 TYR A CA 1
ATOM 1398 C C . TYR A 1 177 ? -5.808 -3.803 -1.093 1.00 95.56 177 TYR A C 1
ATOM 1400 O O . TYR A 1 177 ? -5.193 -4.199 -2.083 1.00 95.56 177 TYR A O 1
ATOM 1408 N N . THR A 1 178 ? -5.257 -2.972 -0.201 1.00 95.75 178 THR A N 1
ATOM 1409 C CA . THR A 1 178 ? -3.879 -2.464 -0.299 1.00 95.75 178 THR A CA 1
ATOM 1410 C C . THR A 1 178 ? -2.873 -3.609 -0.346 1.00 95.75 178 THR A C 1
ATOM 1412 O O . THR A 1 178 ? -2.006 -3.633 -1.220 1.00 95.75 178 THR A O 1
ATOM 1415 N N . VAL A 1 179 ? -3.029 -4.613 0.524 1.00 94.94 179 VAL A N 1
ATOM 1416 C CA . VAL A 1 179 ? -2.178 -5.816 0.516 1.00 94.94 179 VAL A CA 1
ATOM 1417 C C . VAL A 1 179 ? -2.286 -6.558 -0.816 1.00 94.94 179 VAL A C 1
ATOM 1419 O O . VAL A 1 179 ? -1.262 -6.892 -1.412 1.00 94.94 179 VAL A O 1
ATOM 1422 N N . LEU A 1 180 ? -3.504 -6.788 -1.315 1.00 93.94 180 LEU A N 1
ATOM 1423 C CA . LEU A 1 180 ? -3.734 -7.504 -2.572 1.00 93.94 180 LEU A CA 1
ATOM 1424 C C . LEU A 1 180 ? -3.130 -6.768 -3.773 1.00 93.94 180 LEU A C 1
ATOM 1426 O O . LEU A 1 180 ? -2.422 -7.380 -4.574 1.00 93.94 180 LEU A O 1
ATOM 1430 N N . ILE A 1 181 ? -3.349 -5.457 -3.880 1.00 93.94 181 ILE A N 1
ATOM 1431 C CA . ILE A 1 181 ? -2.720 -4.647 -4.927 1.00 93.94 181 ILE A CA 1
ATOM 1432 C C . ILE A 1 181 ? -1.200 -4.626 -4.745 1.00 93.94 181 ILE A C 1
ATOM 1434 O O . ILE A 1 181 ? -0.489 -4.648 -5.742 1.00 93.94 181 ILE A O 1
ATOM 1438 N N . GLY A 1 182 ? -0.691 -4.687 -3.509 1.00 91.81 182 GLY A N 1
ATOM 1439 C CA . GLY A 1 182 ? 0.735 -4.846 -3.183 1.00 91.81 182 GLY A CA 1
ATOM 1440 C C . GLY A 1 182 ? 1.369 -6.076 -3.800 1.00 91.81 182 GLY A C 1
ATOM 1441 O O . GLY A 1 182 ? 2.421 -5.977 -4.434 1.00 91.81 182 GLY A O 1
ATOM 1442 N N . VAL A 1 183 ? 0.698 -7.221 -3.665 1.00 90.44 183 VAL A N 1
ATOM 1443 C CA . VAL A 1 183 ? 1.120 -8.478 -4.300 1.00 90.44 183 VAL A CA 1
ATOM 1444 C C . VAL A 1 183 ? 1.191 -8.294 -5.811 1.00 90.44 183 VAL A C 1
ATOM 1446 O O . VAL A 1 183 ? 2.200 -8.620 -6.431 1.00 90.44 183 VAL A O 1
ATOM 1449 N N . VAL A 1 184 ? 0.136 -7.730 -6.402 1.00 89.31 184 VAL A N 1
ATOM 1450 C CA . VAL A 1 184 ? 0.062 -7.498 -7.848 1.00 89.31 184 VAL A CA 1
ATOM 1451 C C . VAL A 1 184 ? 1.170 -6.551 -8.316 1.00 89.31 184 VAL A C 1
ATOM 1453 O O . VAL A 1 184 ? 1.790 -6.820 -9.345 1.00 89.31 184 VAL A O 1
ATOM 1456 N N . THR A 1 185 ? 1.459 -5.485 -7.559 1.00 89.50 185 THR A N 1
ATOM 1457 C CA . THR A 1 185 ? 2.561 -4.561 -7.856 1.00 89.50 185 THR A CA 1
ATOM 1458 C C . THR A 1 185 ? 3.873 -5.323 -7.931 1.00 89.50 185 THR A C 1
ATOM 1460 O O . THR A 1 185 ? 4.484 -5.317 -8.991 1.00 89.50 185 THR A O 1
ATOM 1463 N N . LEU A 1 186 ? 4.256 -6.026 -6.857 1.00 86.56 186 LEU A N 1
ATOM 1464 C CA . LEU A 1 186 ? 5.526 -6.752 -6.780 1.00 86.56 186 LEU A CA 1
ATOM 1465 C C . LEU A 1 186 ? 5.666 -7.770 -7.918 1.00 86.56 186 LEU A C 1
ATOM 1467 O O . LEU A 1 186 ? 6.721 -7.877 -8.541 1.00 86.56 186 LEU A O 1
ATOM 1471 N N . VAL A 1 187 ? 4.596 -8.514 -8.208 1.00 83.81 187 VAL A N 1
ATOM 1472 C CA . VAL A 1 187 ? 4.622 -9.530 -9.265 1.00 83.81 187 VAL A CA 1
ATOM 1473 C C . VAL A 1 187 ? 4.913 -8.894 -10.624 1.00 83.81 187 VAL A C 1
ATOM 1475 O O . VAL A 1 187 ? 5.760 -9.392 -11.365 1.00 83.81 187 VAL A O 1
ATOM 1478 N N . VAL A 1 188 ? 4.245 -7.787 -10.949 1.00 81.44 188 VAL A N 1
ATOM 1479 C CA . VAL A 1 188 ? 4.393 -7.131 -12.254 1.00 81.44 188 VAL A CA 1
ATOM 1480 C C . VAL A 1 188 ? 5.696 -6.346 -12.362 1.00 81.44 188 VAL A C 1
ATOM 1482 O O . VAL A 1 188 ? 6.342 -6.381 -13.411 1.00 81.44 188 VAL A O 1
ATOM 1485 N N . THR A 1 189 ? 6.100 -5.631 -11.314 1.00 78.38 189 THR A N 1
ATOM 1486 C CA . THR A 1 189 ? 7.314 -4.810 -11.355 1.00 78.38 189 THR A CA 1
ATOM 1487 C C . THR A 1 189 ? 8.567 -5.672 -11.272 1.00 78.38 189 THR A C 1
ATOM 1489 O O . THR A 1 189 ? 9.451 -5.531 -12.123 1.00 78.38 189 THR A O 1
ATOM 1492 N N . ASP A 1 190 ? 8.596 -6.632 -10.345 1.00 71.06 190 ASP A N 1
ATOM 1493 C CA . ASP A 1 190 ? 9.843 -7.249 -9.886 1.00 71.06 190 ASP A CA 1
ATOM 1494 C C . ASP A 1 190 ? 9.956 -8.758 -10.162 1.00 71.06 190 ASP A C 1
ATOM 1496 O O . ASP A 1 190 ? 11.069 -9.244 -10.358 1.00 71.06 190 ASP A O 1
ATOM 1500 N N . MET A 1 191 ? 8.851 -9.518 -10.211 1.00 65.69 191 MET A N 1
ATOM 1501 C CA . MET A 1 191 ? 8.927 -10.984 -10.388 1.00 65.69 191 MET A CA 1
ATOM 1502 C C . MET A 1 191 ? 8.793 -11.453 -11.838 1.00 65.69 191 MET A C 1
ATOM 1504 O O . MET A 1 191 ? 9.432 -12.429 -12.231 1.00 65.69 191 MET A O 1
ATOM 1508 N N . LEU A 1 192 ? 7.968 -10.790 -12.648 1.00 61.75 192 LEU A N 1
ATOM 1509 C CA . LEU A 1 192 ? 7.821 -11.145 -14.055 1.00 61.75 192 LEU A CA 1
ATOM 1510 C C . LEU A 1 192 ? 8.925 -10.478 -14.875 1.00 61.75 192 LEU A C 1
ATOM 1512 O O . LEU A 1 192 ? 8.946 -9.259 -15.062 1.00 61.75 192 LEU A O 1
ATOM 1516 N N . THR A 1 193 ? 9.802 -11.290 -15.469 1.00 60.06 193 THR A N 1
ATOM 1517 C CA . THR A 1 193 ? 10.517 -10.821 -16.657 1.00 60.06 193 THR A CA 1
ATOM 1518 C C . THR A 1 193 ? 9.469 -10.637 -17.741 1.00 60.06 193 THR A C 1
ATOM 1520 O O . THR A 1 193 ? 8.804 -11.581 -18.157 1.00 60.06 193 THR A O 1
ATOM 1523 N N . VAL A 1 194 ? 9.279 -9.402 -18.195 1.00 54.25 194 VAL A N 1
ATOM 1524 C CA . VAL A 1 194 ? 8.190 -9.061 -19.121 1.00 54.25 194 VAL A CA 1
ATOM 1525 C C . VAL A 1 194 ? 8.268 -9.860 -20.433 1.00 54.25 194 VAL A C 1
ATOM 1527 O O . VAL A 1 194 ? 7.237 -10.135 -21.037 1.00 54.25 194 VAL A O 1
ATOM 1530 N N . GLY A 1 195 ? 9.450 -10.369 -20.804 1.00 51.62 195 GLY A N 1
ATOM 1531 C CA . GLY A 1 195 ? 9.620 -11.345 -21.888 1.00 51.62 195 GLY A CA 1
ATOM 1532 C C . GLY A 1 195 ? 8.936 -12.706 -21.653 1.00 51.62 195 GLY A C 1
ATOM 1533 O O . GLY A 1 195 ? 8.399 -13.282 -22.596 1.00 51.62 195 GLY A O 1
ATOM 1534 N N . GLN A 1 196 ? 8.876 -13.208 -20.414 1.00 56.91 196 GLN A N 1
ATOM 1535 C CA . GLN A 1 196 ? 8.144 -14.436 -20.056 1.00 56.91 196 GLN A CA 1
ATOM 1536 C C . GLN A 1 196 ? 6.623 -14.221 -20.068 1.00 56.91 196 GLN A C 1
ATOM 1538 O O . GLN A 1 196 ? 5.870 -15.094 -20.486 1.00 56.91 196 GLN A O 1
ATOM 1543 N N . PHE A 1 197 ? 6.155 -13.039 -19.665 1.00 55.00 197 PHE A N 1
ATOM 1544 C CA . PHE A 1 197 ? 4.727 -12.714 -19.710 1.00 55.00 197 PHE A CA 1
ATOM 1545 C C . PHE A 1 197 ? 4.237 -12.415 -21.138 1.00 55.00 197 PHE A C 1
ATOM 1547 O O . PHE A 1 197 ? 3.174 -12.884 -21.538 1.00 55.00 197 PHE A O 1
ATOM 1554 N N . ALA A 1 198 ? 5.018 -11.683 -21.938 1.00 55.81 198 ALA A N 1
ATOM 1555 C CA . ALA A 1 198 ? 4.699 -11.407 -23.339 1.00 55.81 198 ALA A CA 1
ATOM 1556 C C . ALA A 1 198 ? 4.710 -12.684 -24.198 1.00 55.81 198 ALA A C 1
ATOM 1558 O O . ALA A 1 198 ? 3.823 -12.857 -25.033 1.00 55.81 198 ALA A O 1
ATOM 1559 N N . SER A 1 199 ? 5.655 -13.603 -23.958 1.00 58.59 199 SER A N 1
ATOM 1560 C CA . SER A 1 199 ? 5.650 -14.928 -24.601 1.00 58.59 199 SER A CA 1
ATOM 1561 C C . SER A 1 199 ? 4.439 -15.762 -24.184 1.00 58.59 199 SER A C 1
ATOM 1563 O O . SER A 1 199 ? 3.777 -16.320 -25.054 1.00 58.59 199 SER A O 1
ATOM 1565 N N . TRP A 1 200 ? 4.064 -15.761 -22.901 1.00 61.75 200 TRP A N 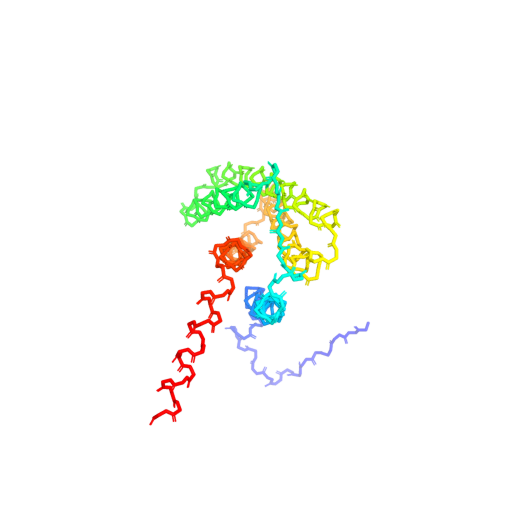1
ATOM 1566 C CA . TRP A 1 200 ? 2.855 -16.443 -22.424 1.00 61.75 200 TRP A CA 1
ATOM 1567 C C . TRP A 1 200 ? 1.565 -15.881 -23.047 1.00 61.75 200 TRP A C 1
ATOM 1569 O O . TRP A 1 200 ? 0.729 -16.640 -23.542 1.00 61.75 200 TRP A O 1
ATOM 1579 N N . CYS A 1 201 ? 1.403 -14.554 -23.080 1.00 63.38 201 CYS A N 1
ATOM 1580 C CA . CYS A 1 201 ? 0.266 -13.910 -23.744 1.00 63.38 201 CYS A CA 1
ATOM 1581 C C . CYS A 1 201 ? 0.240 -14.228 -25.247 1.00 63.38 201 CYS A C 1
ATOM 1583 O O . CYS A 1 201 ? -0.821 -14.550 -25.780 1.00 63.38 201 CYS A O 1
ATOM 1585 N N . GLY A 1 202 ? 1.396 -14.197 -25.919 1.00 61.50 202 GLY A N 1
ATOM 1586 C CA . GLY A 1 202 ? 1.538 -14.587 -27.322 1.00 61.50 202 GLY A CA 1
ATOM 1587 C C . GLY A 1 202 ? 1.123 -16.038 -27.575 1.00 61.50 202 GLY A C 1
ATOM 1588 O O . GLY A 1 202 ? 0.290 -16.294 -28.443 1.00 61.50 202 GLY A O 1
ATOM 1589 N N . GLU A 1 203 ? 1.614 -16.993 -26.785 1.00 63.00 203 GLU A N 1
ATOM 1590 C CA . GLU A 1 203 ? 1.232 -18.410 -26.890 1.00 63.00 203 GLU A CA 1
ATOM 1591 C C . GLU A 1 203 ? -0.272 -18.629 -26.663 1.00 63.00 203 GLU A C 1
ATOM 1593 O O . GLU A 1 203 ? -0.911 -19.422 -27.366 1.00 63.00 203 GLU A O 1
ATOM 1598 N N . LYS A 1 204 ? -0.877 -17.902 -25.718 1.00 66.00 204 LYS A N 1
ATOM 1599 C CA . LYS A 1 204 ? -2.317 -18.001 -25.440 1.00 66.00 204 LYS A CA 1
ATOM 1600 C C . LYS A 1 204 ? -3.183 -17.384 -26.533 1.00 66.00 204 LYS A C 1
ATOM 1602 O O . LYS A 1 204 ? -4.165 -18.004 -26.931 1.00 66.00 204 LYS A O 1
ATOM 1607 N N . PHE A 1 205 ? -2.802 -16.238 -27.092 1.00 54.88 205 PHE A N 1
ATOM 1608 C CA . PHE A 1 205 ? -3.508 -15.672 -28.246 1.00 54.88 205 PHE A CA 1
ATOM 1609 C C . PHE A 1 205 ? -3.391 -16.566 -29.484 1.00 54.88 205 PHE A C 1
ATOM 1611 O O . PHE A 1 205 ? -4.382 -16.808 -30.165 1.00 54.88 205 PHE A O 1
ATOM 1618 N N . THR A 1 206 ? -2.210 -17.130 -29.739 1.00 62.41 206 THR A N 1
ATOM 1619 C CA . THR A 1 206 ? -1.989 -17.998 -30.907 1.00 62.41 206 THR A CA 1
ATOM 1620 C C . THR A 1 206 ? -2.719 -19.344 -30.789 1.00 62.41 206 THR A C 1
ATOM 1622 O O . THR A 1 206 ? -3.054 -19.952 -31.802 1.00 62.41 206 THR A O 1
ATOM 1625 N N . SER A 1 207 ? -2.994 -19.811 -29.567 1.00 63.31 207 SER A N 1
ATOM 1626 C CA . SER A 1 207 ? -3.796 -21.021 -29.320 1.00 63.31 207 SER A CA 1
ATOM 1627 C C . SER A 1 207 ? -5.309 -20.784 -29.304 1.00 63.31 207 SER A C 1
ATOM 1629 O O . SER A 1 207 ? -6.044 -21.740 -29.505 1.00 63.31 207 SER A O 1
ATOM 1631 N N . LEU A 1 208 ? -5.776 -19.545 -29.110 1.00 58.44 208 LEU A N 1
ATOM 1632 C CA . LEU A 1 208 ? -7.197 -19.169 -29.217 1.00 58.44 208 LEU A CA 1
ATOM 1633 C C . LEU A 1 208 ? -7.640 -18.841 -30.654 1.00 58.44 208 LEU A C 1
ATOM 1635 O O . LEU A 1 208 ? -8.834 -18.812 -30.928 1.00 58.44 208 LEU A O 1
ATOM 1639 N N . VAL A 1 209 ? -6.692 -18.551 -31.550 1.00 60.50 209 VAL A N 1
ATOM 1640 C CA . VAL A 1 209 ? -6.942 -18.218 -32.969 1.00 60.50 209 VAL A CA 1
ATOM 1641 C C . VAL A 1 209 ? -6.865 -19.463 -33.879 1.00 60.50 209 VAL A C 1
ATOM 1643 O O . VAL A 1 209 ? -7.103 -19.366 -35.082 1.00 60.50 209 VAL A O 1
ATOM 1646 N N . LYS A 1 210 ? -6.561 -20.638 -33.316 1.00 46.69 210 LYS A N 1
ATOM 1647 C CA . LYS A 1 210 ? -6.691 -21.944 -33.982 1.00 46.69 210 LYS A CA 1
ATOM 1648 C C . LYS A 1 210 ? -8.020 -22.592 -33.625 1.00 46.69 210 LYS A C 1
ATOM 1650 O O . LYS A 1 210 ? -8.579 -23.252 -34.525 1.00 46.69 210 LYS A O 1
#

Radius of gyration: 21.6 Å; chains: 1; bounding box: 70×48×59 Å

Secondary structure (DSSP, 8-state):
-PPPPPPTTS---TT-S----HHHHHHHHHHHHHHHHHHHHHHHHHHHHH-HHHH----GGGTTHHHHHHHHHHHHHHHHHHHHHHHHTT-HHHHHHHHHHHHHHHHHHHHHHHHHHHHHHHT-HHHIIIIIHHHHHHHHHHHHHHHHHHHHHHHHHTT-HHHHHHHHHHHHHHHHHHHHHHHHHHIIIII--HHHHHHHHHHHHHHH--

Foldseek 3Di:
DDDDDDDPPPPPPPPPDPPPVLLVVLVVVLVVVCVVLVVLLVQLLVVCLVCVVLQPFDLPVCLCLLVVLLVLLVVLLVLLVVLVVCVVVVVVVSNLVSLVVSLVSLVVSLVSLVVVLVSLVVSDDSSCSNQNVLSVSLSVLSVVLNVLSVVLVVCVVVVVVVVNVVSSSSSNVSSVSSSVSSVVSCCSPPVDSSNVVVVVVVVVVVVVVD

Sequence (210 aa):
MSAHHAPDWVPHRSGTGIKDDGILATWLGLLSFTFFYGTFLAANVYLRGWAPDKFKVDFGANANLPSLTFICLLVAGFIVLIAGSYFRNNQYKKFQVAMILATIAFVGYAILQMWLLVYTYYLGTAAWTTHLALYSLQFALAVIDIIFVLMIGKNFAERNESALRRLVPAAMSVFMYTVLIGVVTLVVTDMLTVGQFASWCGEKFTSLVK